Protein AF-K0ERQ6-F1 (afdb_monomer_lite)

Foldseek 3Di:
DQFFWAAQAAEDDFPDQVQLQVVCVVQLQHKDWDDDDVVDTDIWRDQALRHIHDATEGPDLVVLLVVQVVVVFDKDKDKAADVVVRKIKIWIDGPPDDPQQGIYMAIVVGSVVSSVVSVVVCVVVVHDPPLGKAWAAWEAADPQLQVVCVVSCVSRVFDDDRSWTPHHRYIYGYDHPADHHGFETEIESTPQPDFDDRRRYTYHYDD

Organism: Nocardia brasiliensis (strain ATCC 700358 / HUJEG-1) (NCBI:txid1133849)

Radius of gyration: 17.13 Å; chains: 1; bounding box: 44×41×42 Å

pLDDT: mean 85.87, std 11.23, range [34.25, 98.0]

InterPro domains:
  IPR025870 Glyoxalase-like domain [PF13468] (7-64)

Structure (mmCIF, N/CA/C/O backbone):
data_AF-K0ERQ6-F1
#
_entry.id   AF-K0ERQ6-F1
#
loop_
_atom_site.group_PDB
_atom_site.id
_atom_site.type_symbol
_atom_site.label_atom_id
_atom_site.label_alt_id
_atom_site.label_comp_id
_atom_site.label_asym_id
_atom_site.label_entity_id
_atom_site.label_seq_id
_atom_site.pdbx_PDB_ins_code
_atom_site.Cartn_x
_atom_site.Cartn_y
_atom_site.Cartn_z
_atom_site.occupancy
_atom_site.B_iso_or_equiv
_atom_site.auth_seq_id
_atom_site.auth_comp_id
_atom_site.auth_asym_id
_atom_site.auth_atom_id
_atom_site.pdbx_PDB_model_num
ATOM 1 N N . MET A 1 1 ? -1.546 23.026 -6.002 1.00 38.50 1 MET A N 1
ATOM 2 C CA . MET A 1 1 ? -2.311 22.217 -6.978 1.00 38.50 1 MET A CA 1
ATOM 3 C C . MET A 1 1 ? -3.667 21.943 -6.334 1.00 38.50 1 MET A C 1
ATOM 5 O O . MET A 1 1 ? -4.297 22.916 -5.937 1.00 38.50 1 MET A O 1
ATOM 9 N N . SER A 1 2 ? -4.114 20.696 -6.189 1.00 46.53 2 SER A N 1
ATOM 10 C CA . SER A 1 2 ? -5.127 20.317 -5.202 1.00 46.53 2 SER A CA 1
ATOM 11 C C . SER A 1 2 ? -4.375 19.597 -4.092 1.00 46.53 2 SER A C 1
ATOM 13 O O . SER A 1 2 ? -3.950 18.474 -4.326 1.00 46.53 2 SER A O 1
ATOM 15 N N . ASP A 1 3 ? -4.237 20.217 -2.920 1.00 58.00 3 ASP A N 1
ATOM 16 C CA . ASP A 1 3 ? -3.387 19.757 -1.803 1.00 58.00 3 ASP A CA 1
ATOM 17 C C . ASP A 1 3 ? -3.983 18.535 -1.054 1.00 58.00 3 ASP A C 1
ATOM 19 O O . ASP A 1 3 ? -4.079 18.494 0.173 1.00 58.00 3 ASP A O 1
ATOM 23 N N . ARG A 1 4 ? -4.457 17.546 -1.814 1.00 72.50 4 ARG A N 1
ATOM 24 C CA . ARG A 1 4 ? -5.024 16.279 -1.354 1.00 72.50 4 ARG A CA 1
ATOM 25 C C . ARG A 1 4 ? -3.993 15.186 -1.572 1.00 72.50 4 ARG A C 1
ATOM 27 O O . ARG A 1 4 ? -3.394 15.122 -2.642 1.00 72.50 4 ARG A O 1
ATOM 34 N N . ALA A 1 5 ? -3.826 14.312 -0.586 1.00 82.81 5 ALA A N 1
ATOM 35 C CA . ALA A 1 5 ? -3.021 13.115 -0.779 1.00 82.81 5 ALA A CA 1
ATOM 36 C C . ALA A 1 5 ? -3.635 12.215 -1.863 1.00 82.81 5 ALA A C 1
ATOM 38 O O . ALA A 1 5 ? -4.843 12.258 -2.105 1.00 82.81 5 ALA A O 1
ATOM 39 N N . ALA A 1 6 ? -2.802 11.379 -2.475 1.00 87.06 6 ALA A N 1
ATOM 40 C CA . ALA A 1 6 ? -3.224 10.310 -3.369 1.00 87.06 6 ALA A CA 1
ATOM 41 C C . ALA A 1 6 ? -2.709 8.967 -2.841 1.00 87.06 6 ALA A C 1
ATOM 43 O O . ALA A 1 6 ? -1.684 8.897 -2.158 1.00 87.06 6 ALA A O 1
ATOM 44 N N . PHE A 1 7 ? -3.413 7.887 -3.169 1.00 86.62 7 PHE A N 1
ATOM 45 C CA . PHE A 1 7 ? -2.824 6.566 -3.112 1.00 86.62 7 PHE A CA 1
ATOM 46 C C . PHE A 1 7 ? -1.774 6.456 -4.210 1.00 86.62 7 PHE A C 1
ATOM 48 O O . PHE A 1 7 ? -2.055 6.635 -5.395 1.00 86.62 7 PHE A O 1
ATOM 55 N N . ASP A 1 8 ? -0.583 6.082 -3.782 1.00 84.50 8 ASP A N 1
ATOM 56 C CA . ASP A 1 8 ? 0.547 5.814 -4.650 1.00 84.50 8 ASP A CA 1
ATOM 57 C C . ASP A 1 8 ? 0.977 4.354 -4.482 1.00 84.50 8 ASP A C 1
ATOM 59 O O . ASP A 1 8 ? 1.063 3.621 -5.466 1.00 84.50 8 ASP A O 1
ATOM 63 N N . HIS A 1 9 ? 1.155 3.897 -3.232 1.00 82.81 9 HIS A N 1
ATOM 64 C CA . HIS A 1 9 ? 1.449 2.497 -2.937 1.00 82.81 9 HIS A CA 1
ATOM 65 C C . HIS A 1 9 ? 1.108 2.032 -1.480 1.00 82.81 9 HIS A C 1
ATOM 67 O O . HIS A 1 9 ? 0.888 2.887 -0.619 1.00 82.81 9 HIS A O 1
ATOM 73 N N . LEU A 1 10 ? 1.005 0.700 -1.217 1.00 84.25 10 LEU A N 1
ATOM 74 C CA . LEU A 1 10 ? 0.868 0.017 0.118 1.00 84.25 10 LEU A CA 1
ATOM 75 C C . LEU A 1 10 ? 2.083 -0.884 0.548 1.00 84.25 10 LEU A C 1
ATOM 77 O O . LEU A 1 10 ? 2.432 -1.771 -0.220 1.00 84.25 10 LEU A O 1
ATOM 81 N N . ILE A 1 11 ? 2.670 -0.772 1.764 1.00 82.69 11 ILE A N 1
ATOM 82 C CA . ILE A 1 11 ? 3.697 -1.727 2.290 1.00 82.69 11 ILE A CA 1
ATOM 83 C C . ILE A 1 11 ? 3.062 -2.776 3.224 1.00 82.69 11 ILE A C 1
ATOM 85 O O . ILE A 1 11 ? 2.655 -2.424 4.333 1.00 82.69 11 ILE A O 1
ATOM 89 N N . PRO A 1 12 ? 3.067 -4.073 2.869 1.00 74.56 12 PRO A N 1
ATOM 90 C CA . PRO A 1 12 ? 2.954 -5.172 3.826 1.00 74.56 12 PRO A CA 1
ATOM 91 C C . PRO A 1 12 ? 4.344 -5.639 4.307 1.00 74.56 12 PRO A C 1
ATOM 93 O O . PRO A 1 12 ? 5.229 -5.908 3.496 1.00 74.56 12 PRO A O 1
ATOM 96 N N . TRP A 1 13 ? 4.538 -5.799 5.620 1.00 75.50 13 TRP A N 1
ATOM 97 C CA . TRP A 1 13 ? 5.723 -6.482 6.168 1.00 75.50 13 TRP A CA 1
ATOM 98 C C . TRP A 1 13 ? 5.474 -7.995 6.252 1.00 75.50 13 TRP A C 1
ATOM 100 O O . TRP A 1 13 ? 4.386 -8.407 6.651 1.00 75.50 13 TRP A O 1
ATOM 110 N N . VAL A 1 14 ? 6.458 -8.821 5.873 1.00 78.00 14 VAL A N 1
ATOM 111 C CA . VAL A 1 14 ? 6.305 -10.285 5.752 1.00 78.00 14 VAL A CA 1
ATOM 112 C C . VAL A 1 14 ? 7.565 -11.046 6.188 1.00 78.00 14 VAL A C 1
ATOM 114 O O . VAL A 1 14 ? 8.677 -10.657 5.834 1.00 78.00 14 VAL A O 1
ATOM 117 N N . ASP A 1 15 ? 7.395 -12.169 6.897 1.00 75.25 15 ASP A N 1
ATOM 118 C CA . ASP A 1 15 ? 8.506 -13.040 7.326 1.00 75.25 15 ASP A CA 1
ATOM 119 C C . ASP A 1 15 ? 9.134 -13.849 6.168 1.00 75.25 15 ASP A C 1
ATOM 121 O O . ASP A 1 15 ? 10.348 -14.045 6.124 1.00 75.25 15 ASP A O 1
ATOM 125 N N . ASP A 1 16 ? 8.316 -14.319 5.216 1.00 85.38 16 ASP A N 1
ATOM 126 C CA . ASP A 1 16 ? 8.746 -15.035 4.001 1.00 85.38 16 ASP A CA 1
ATOM 127 C C . ASP A 1 16 ? 8.364 -14.223 2.756 1.00 85.38 16 ASP A C 1
ATOM 129 O O . ASP A 1 16 ? 7.289 -14.404 2.176 1.00 85.38 16 ASP A O 1
ATOM 133 N N . LEU A 1 17 ? 9.255 -13.314 2.345 1.00 84.31 17 LEU A N 1
ATOM 134 C CA . LEU A 1 17 ? 9.097 -12.506 1.131 1.00 84.31 17 LEU A CA 1
ATOM 135 C C . LEU A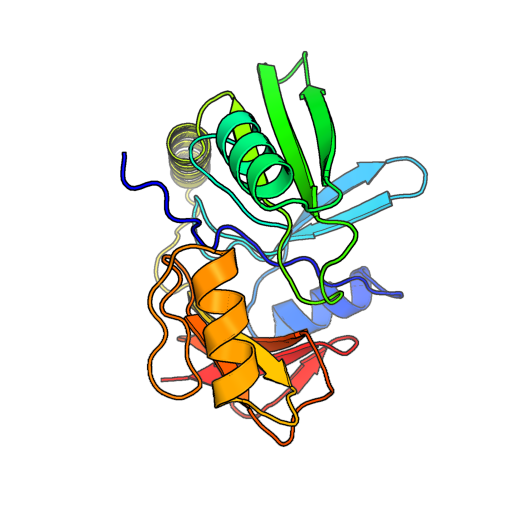 1 17 ? 8.922 -13.381 -0.115 1.00 84.31 17 LEU A C 1
ATOM 137 O O . LEU A 1 17 ? 8.031 -13.138 -0.926 1.00 84.31 17 LEU A O 1
ATOM 141 N N . ASP A 1 18 ? 9.743 -14.422 -0.256 1.00 87.12 18 ASP A N 1
ATOM 142 C CA . ASP A 1 18 ? 9.724 -15.289 -1.430 1.00 87.12 18 ASP A CA 1
ATOM 143 C C . ASP A 1 18 ? 8.411 -16.109 -1.481 1.00 87.12 18 ASP A C 1
ATOM 145 O O . ASP A 1 18 ? 7.894 -16.405 -2.559 1.00 87.12 18 ASP A O 1
ATOM 149 N N . GLY A 1 19 ? 7.835 -16.455 -0.324 1.00 88.81 19 GLY A N 1
ATOM 150 C CA . GLY A 1 19 ? 6.505 -17.056 -0.178 1.00 88.81 19 GLY A CA 1
ATOM 151 C C . GLY A 1 19 ? 5.353 -16.101 -0.460 1.00 88.81 19 GLY A C 1
ATOM 152 O O . GLY A 1 19 ? 4.419 -16.484 -1.168 1.00 88.81 19 GLY A O 1
ATOM 153 N N . ALA A 1 20 ? 5.437 -14.861 0.026 1.00 88.56 20 ALA A N 1
ATOM 154 C CA . ALA A 1 20 ? 4.461 -13.819 -0.269 1.00 88.56 20 ALA A CA 1
ATOM 155 C C . ALA A 1 20 ? 4.398 -13.532 -1.778 1.00 88.56 20 ALA A C 1
ATOM 157 O O . ALA A 1 20 ? 3.311 -13.570 -2.351 1.00 88.56 20 ALA A O 1
ATOM 158 N N . MET A 1 21 ? 5.551 -13.358 -2.440 1.00 88.56 21 MET A N 1
ATOM 159 C CA . MET A 1 21 ? 5.646 -13.182 -3.898 1.00 88.56 21 MET A CA 1
ATOM 160 C C . MET A 1 21 ? 4.923 -14.301 -4.657 1.00 88.56 21 MET A C 1
ATOM 162 O O . MET A 1 21 ? 3.998 -14.029 -5.418 1.00 88.56 21 MET A O 1
ATOM 166 N N . ARG A 1 22 ? 5.242 -15.574 -4.365 1.00 92.38 22 ARG A N 1
ATOM 167 C CA . ARG A 1 22 ? 4.583 -16.737 -4.996 1.00 92.38 22 ARG A CA 1
ATOM 168 C C . ARG A 1 22 ? 3.060 -16.747 -4.806 1.00 92.38 22 ARG A C 1
ATOM 170 O O . ARG A 1 22 ? 2.343 -17.220 -5.686 1.00 92.38 22 ARG A O 1
ATOM 177 N N . ALA A 1 23 ? 2.561 -16.264 -3.669 1.00 91.69 23 ALA A N 1
ATOM 178 C CA . ALA A 1 23 ? 1.129 -16.201 -3.384 1.00 91.69 23 ALA A CA 1
ATOM 179 C C . ALA A 1 23 ? 0.426 -15.037 -4.110 1.00 91.69 23 ALA A C 1
ATOM 181 O O . ALA A 1 23 ? -0.688 -15.222 -4.606 1.00 91.69 23 ALA A O 1
ATOM 182 N N . TYR A 1 24 ? 1.076 -13.874 -4.230 1.00 90.81 24 TYR A N 1
ATOM 183 C CA . TYR A 1 24 ? 0.592 -12.753 -5.043 1.00 90.81 24 TYR A CA 1
ATOM 184 C C . TYR A 1 24 ? 0.586 -13.112 -6.539 1.00 90.81 24 TYR A C 1
ATOM 186 O O . TYR A 1 24 ? -0.443 -12.952 -7.200 1.00 90.81 24 TYR A O 1
ATOM 194 N N . ASP A 1 25 ? 1.665 -13.717 -7.046 1.00 91.56 25 ASP A N 1
ATOM 195 C CA . ASP A 1 25 ? 1.764 -14.212 -8.425 1.00 91.56 25 ASP A CA 1
ATOM 196 C C . ASP A 1 25 ? 0.655 -15.235 -8.742 1.00 91.56 25 ASP A C 1
ATOM 198 O O . ASP A 1 25 ? 0.004 -15.153 -9.785 1.00 91.56 25 ASP A O 1
ATOM 202 N N . ALA A 1 26 ? 0.366 -16.160 -7.815 1.00 92.56 26 ALA A N 1
ATOM 203 C CA . ALA A 1 26 ? -0.729 -17.130 -7.939 1.00 92.56 26 ALA A CA 1
ATOM 204 C C . ALA A 1 26 ? -2.133 -16.488 -7.932 1.00 92.56 26 ALA A C 1
ATOM 206 O O . ALA A 1 26 ? -3.083 -17.084 -8.440 1.00 92.56 26 ALA A O 1
ATOM 207 N N . CYS A 1 27 ? -2.264 -15.268 -7.404 1.00 91.56 27 CYS A N 1
ATOM 208 C CA . CYS A 1 27 ? -3.469 -14.442 -7.502 1.00 91.56 27 CYS A CA 1
ATOM 209 C C . CYS A 1 27 ? -3.499 -13.566 -8.771 1.00 91.56 27 CYS A C 1
ATOM 211 O O . CYS A 1 27 ? -4.421 -12.771 -8.930 1.00 91.56 27 CYS A O 1
ATOM 213 N N . GLY A 1 28 ? -2.514 -13.685 -9.671 1.00 91.31 28 GLY A N 1
ATOM 214 C CA . GLY A 1 28 ? -2.352 -12.843 -10.865 1.00 91.31 28 GLY A CA 1
ATOM 215 C C . GLY A 1 28 ? -1.744 -11.460 -10.595 1.00 91.31 28 GLY A C 1
ATOM 216 O O . GLY A 1 28 ? -1.601 -10.661 -11.520 1.00 91.31 28 GLY A O 1
ATOM 217 N N . LEU A 1 29 ? -1.358 -11.172 -9.351 1.00 90.62 29 LEU A N 1
ATOM 218 C CA . LEU A 1 29 ? -0.785 -9.901 -8.908 1.00 90.62 29 LEU A CA 1
ATOM 219 C C . LEU A 1 29 ? 0.743 -9.971 -9.030 1.00 90.62 29 LEU A C 1
ATOM 221 O O . LEU A 1 29 ? 1.448 -10.107 -8.038 1.00 90.62 29 LEU A O 1
ATOM 225 N N . THR A 1 30 ? 1.242 -9.966 -10.271 1.00 89.50 30 THR A N 1
ATOM 226 C CA . THR A 1 30 ? 2.651 -10.291 -10.578 1.00 89.50 30 THR A CA 1
ATOM 227 C C . THR A 1 30 ? 3.629 -9.368 -9.848 1.00 89.50 30 THR A C 1
ATOM 229 O O . THR A 1 30 ? 3.613 -8.148 -10.041 1.00 89.50 30 THR A O 1
ATOM 232 N N . THR A 1 31 ? 4.508 -9.968 -9.050 1.00 85.75 31 THR A N 1
ATOM 233 C CA . THR A 1 31 ? 5.515 -9.290 -8.232 1.00 85.75 31 THR A CA 1
ATOM 234 C C . THR A 1 31 ? 6.887 -9.240 -8.906 1.00 85.75 31 THR A C 1
ATOM 236 O O . THR A 1 31 ? 7.238 -10.081 -9.733 1.00 85.75 31 THR A O 1
ATOM 239 N N . GLN A 1 32 ? 7.688 -8.234 -8.552 1.00 83.19 32 GLN A N 1
ATOM 240 C CA . GLN A 1 32 ? 9.092 -8.107 -8.955 1.00 83.19 32 GLN A CA 1
ATOM 241 C C . GLN A 1 32 ? 9.929 -7.650 -7.756 1.00 83.19 32 GLN A C 1
ATOM 243 O O . GLN A 1 32 ? 9.546 -6.705 -7.068 1.00 83.19 32 GLN A O 1
ATOM 248 N N . GLY A 1 33 ? 11.068 -8.303 -7.500 1.00 78.06 33 GLY A N 1
ATOM 249 C CA . GLY A 1 33 ? 12.038 -7.827 -6.506 1.00 78.06 33 GLY A CA 1
ATOM 250 C C . GLY A 1 33 ? 12.622 -6.481 -6.939 1.00 78.06 33 GLY A C 1
ATOM 251 O O . GLY A 1 33 ? 13.005 -6.347 -8.101 1.00 78.06 33 GLY A O 1
ATOM 252 N N . ALA A 1 34 ? 12.664 -5.497 -6.036 1.00 76.62 34 ALA A N 1
ATOM 253 C CA . ALA A 1 34 ? 13.017 -4.116 -6.386 1.00 76.62 34 ALA A CA 1
ATOM 254 C C . ALA A 1 34 ? 14.398 -3.702 -5.851 1.00 76.62 34 ALA A C 1
ATOM 256 O O . ALA A 1 34 ? 15.264 -3.298 -6.622 1.00 76.62 34 ALA A O 1
ATOM 257 N N . LEU A 1 35 ? 14.625 -3.850 -4.545 1.00 71.69 35 LEU A N 1
ATOM 258 C CA . LEU A 1 35 ? 15.842 -3.462 -3.837 1.00 71.69 35 LEU A CA 1
ATOM 259 C C . LEU A 1 35 ? 16.330 -4.611 -2.940 1.00 71.69 35 LEU A C 1
ATOM 261 O O . LEU A 1 35 ? 15.561 -5.413 -2.404 1.00 71.69 35 LEU A O 1
ATOM 265 N N . THR A 1 36 ? 17.645 -4.706 -2.765 1.00 70.69 36 THR A N 1
ATOM 266 C CA . THR A 1 36 ? 18.283 -5.631 -1.820 1.00 70.69 36 THR A CA 1
ATOM 267 C C . THR A 1 36 ? 19.495 -4.952 -1.199 1.00 70.69 36 THR A C 1
ATOM 269 O O . THR A 1 36 ? 20.416 -4.546 -1.900 1.00 70.69 36 THR A O 1
ATOM 272 N N . MET A 1 37 ? 19.487 -4.840 0.126 1.00 62.34 37 MET A N 1
ATOM 273 C CA . MET A 1 37 ? 20.541 -4.239 0.944 1.00 62.34 37 MET A CA 1
ATOM 274 C C . MET A 1 37 ? 20.860 -5.155 2.139 1.00 62.34 37 MET A C 1
ATOM 276 O O . MET A 1 37 ? 20.075 -6.054 2.455 1.00 62.34 37 MET A O 1
ATOM 280 N N . PRO A 1 38 ? 21.981 -4.954 2.856 1.00 58.31 38 PRO A N 1
ATOM 281 C CA . PRO A 1 38 ? 22.253 -5.682 4.094 1.00 58.31 38 PRO A CA 1
ATOM 282 C C . PRO A 1 38 ? 21.111 -5.511 5.113 1.00 58.31 38 PRO A C 1
ATOM 284 O O . PRO A 1 38 ? 20.904 -4.429 5.650 1.00 58.31 38 PRO A O 1
ATOM 287 N N . GLY A 1 39 ? 20.364 -6.590 5.367 1.00 60.25 39 GLY A N 1
ATOM 288 C CA . GLY A 1 39 ? 19.217 -6.600 6.284 1.00 60.25 39 GLY A CA 1
ATOM 289 C C . GLY A 1 39 ? 17.859 -6.207 5.679 1.00 60.25 39 GLY A C 1
ATOM 290 O O . GLY A 1 39 ? 16.872 -6.248 6.405 1.00 60.25 39 GLY A O 1
ATOM 291 N N . PHE A 1 40 ? 17.772 -5.877 4.384 1.00 65.19 40 PHE A N 1
ATOM 292 C CA . PHE A 1 40 ? 16.517 -5.471 3.734 1.00 65.19 40 PHE A CA 1
ATOM 293 C C . PHE A 1 40 ? 16.362 -6.065 2.325 1.00 65.19 40 PHE A C 1
ATOM 295 O O . PHE A 1 40 ? 17.277 -6.002 1.504 1.00 65.19 40 PHE A O 1
ATOM 302 N N . ARG A 1 41 ? 15.177 -6.604 2.024 1.00 73.06 41 ARG A N 1
ATOM 303 C CA . ARG A 1 41 ? 14.719 -6.956 0.671 1.00 73.06 41 ARG A CA 1
ATOM 304 C C . ARG A 1 41 ? 13.255 -6.549 0.543 1.00 73.06 41 ARG A C 1
ATOM 306 O O . ARG A 1 41 ? 12.495 -6.787 1.479 1.00 73.06 41 ARG A O 1
ATOM 313 N N . ASN A 1 42 ? 12.858 -6.026 -0.610 1.00 80.50 42 ASN A N 1
ATOM 314 C CA . ASN A 1 42 ? 11.459 -5.766 -0.948 1.00 80.50 42 ASN A CA 1
ATOM 315 C C . ASN A 1 42 ? 11.108 -6.340 -2.333 1.00 80.50 42 ASN A C 1
ATOM 317 O O . ASN A 1 42 ? 11.972 -6.661 -3.156 1.00 80.50 42 ASN A O 1
ATOM 321 N N . ALA A 1 43 ? 9.810 -6.469 -2.584 1.00 80.06 43 ALA A N 1
ATOM 322 C CA . ALA A 1 43 ? 9.258 -6.771 -3.894 1.00 80.06 43 ALA A CA 1
ATOM 323 C C . ALA A 1 43 ? 7.927 -6.038 -4.054 1.00 80.06 43 ALA A C 1
ATOM 325 O O . ALA A 1 43 ? 7.154 -5.948 -3.105 1.00 80.06 43 ALA A O 1
ATOM 326 N N . ALA A 1 44 ? 7.663 -5.541 -5.257 1.00 84.81 44 ALA A N 1
ATOM 327 C CA . ALA A 1 44 ? 6.481 -4.755 -5.575 1.00 84.81 44 ALA A CA 1
ATOM 328 C C . ALA A 1 44 ? 5.589 -5.488 -6.582 1.00 84.81 44 ALA A C 1
ATOM 330 O O . ALA A 1 44 ? 6.074 -6.001 -7.593 1.00 84.81 44 ALA A O 1
ATOM 331 N N . TRP A 1 45 ? 4.272 -5.460 -6.361 1.00 85.69 45 TRP A N 1
ATOM 332 C CA . TRP A 1 45 ? 3.301 -5.601 -7.449 1.00 85.69 45 TRP A CA 1
ATOM 333 C C . TRP A 1 45 ? 3.054 -4.212 -8.054 1.00 85.69 45 TRP A C 1
ATOM 335 O O . TRP A 1 45 ? 2.597 -3.297 -7.369 1.00 85.69 45 TRP A O 1
ATOM 345 N N . GLY A 1 46 ? 3.392 -4.042 -9.335 1.00 81.44 46 GLY A N 1
ATOM 346 C CA . GLY A 1 46 ? 3.149 -2.805 -10.079 1.00 81.44 46 GLY A CA 1
ATOM 347 C C . GLY A 1 46 ? 1.730 -2.753 -10.638 1.00 81.44 46 GLY A C 1
ATOM 348 O O . GLY A 1 46 ? 1.460 -3.409 -11.648 1.00 81.44 46 GLY A O 1
ATOM 349 N N . VAL A 1 47 ? 0.863 -1.952 -10.011 1.00 78.69 47 VAL A N 1
ATOM 350 C CA . VAL A 1 47 ? -0.523 -1.716 -10.447 1.00 78.69 47 VAL A CA 1
ATOM 351 C C . VAL A 1 47 ? -0.512 -1.052 -11.829 1.00 78.69 47 VAL A C 1
ATOM 353 O O . VAL A 1 47 ? -1.054 -1.594 -12.789 1.00 78.69 47 VAL A O 1
ATOM 356 N N . ASP A 1 48 ? 0.221 0.056 -11.964 1.00 83.06 48 ASP A N 1
ATOM 357 C CA . ASP A 1 48 ? 0.523 0.689 -13.250 1.00 83.06 48 ASP A CA 1
ATOM 358 C C . ASP A 1 48 ? 1.987 1.186 -13.293 1.00 83.06 48 ASP A C 1
ATOM 360 O O . ASP A 1 48 ? 2.900 0.459 -12.875 1.00 83.06 48 ASP A O 1
ATOM 364 N N . ASP A 1 49 ? 2.259 2.335 -13.910 1.00 81.81 49 ASP A N 1
ATOM 365 C CA . ASP A 1 49 ? 3.585 2.961 -14.011 1.00 81.81 49 ASP A CA 1
ATOM 366 C C . ASP A 1 49 ? 3.869 3.915 -12.829 1.00 81.81 49 ASP A C 1
ATOM 368 O O . ASP A 1 49 ? 5.016 4.021 -12.376 1.00 81.81 49 ASP A O 1
ATOM 372 N N . GLU A 1 50 ? 2.819 4.532 -12.278 1.00 78.56 50 GLU A N 1
ATOM 373 C CA . GLU A 1 50 ? 2.845 5.438 -11.127 1.00 78.56 50 GLU A CA 1
ATOM 374 C C . GLU A 1 50 ? 2.449 4.735 -9.820 1.00 78.56 50 GLU A C 1
ATOM 376 O O . GLU A 1 50 ? 3.055 5.036 -8.799 1.00 78.56 50 GLU A O 1
ATOM 381 N N . ARG A 1 51 ? 1.519 3.768 -9.824 1.00 77.50 51 ARG A N 1
ATOM 382 C CA . ARG A 1 51 ? 1.045 3.054 -8.618 1.00 77.50 51 ARG A CA 1
ATOM 383 C C . ARG A 1 51 ? 1.646 1.654 -8.441 1.00 77.50 51 ARG A C 1
ATOM 385 O O . ARG A 1 51 ? 1.746 0.886 -9.403 1.00 77.50 51 ARG A O 1
ATOM 392 N N . TYR A 1 52 ? 1.990 1.281 -7.204 1.00 69.94 52 TYR A N 1
ATOM 393 C CA . TYR A 1 52 ? 2.454 -0.075 -6.844 1.00 69.94 52 TYR A CA 1
ATOM 394 C C . TYR A 1 52 ? 2.133 -0.475 -5.384 1.00 69.94 52 TYR A C 1
ATOM 396 O O . TYR A 1 52 ? 1.149 -0.008 -4.817 1.00 69.94 52 TYR A O 1
ATOM 404 N N . VAL A 1 53 ? 2.914 -1.378 -4.780 1.00 64.81 53 VAL A N 1
ATOM 405 C CA . VAL A 1 53 ? 2.771 -1.876 -3.394 1.00 64.81 53 VAL A CA 1
ATOM 406 C C . VAL A 1 53 ? 4.143 -1.766 -2.670 1.00 64.81 53 VAL A C 1
ATOM 408 O O . VAL A 1 53 ? 4.927 -2.708 -2.678 1.00 64.81 53 VAL A O 1
ATOM 411 N N . GLU A 1 54 ? 4.431 -0.548 -2.169 1.00 48.12 54 GLU A N 1
ATOM 412 C CA . GLU A 1 54 ? 5.386 -0.017 -1.146 1.00 48.12 54 GLU A CA 1
ATOM 413 C C . GLU A 1 54 ? 4.705 1.279 -0.542 1.00 48.12 54 GLU A C 1
ATOM 415 O O . GLU A 1 54 ? 3.517 1.117 -0.423 1.00 48.12 54 GLU A O 1
ATOM 420 N N . LEU A 1 55 ? 5.152 2.495 -0.116 1.00 37.88 55 LEU A N 1
ATOM 421 C CA . LEU A 1 55 ? 4.155 3.498 0.469 1.00 37.88 55 LEU A CA 1
ATOM 422 C C . LEU A 1 55 ? 4.109 4.995 0.050 1.00 37.88 55 LEU A C 1
ATOM 424 O O . LEU A 1 55 ? 5.089 5.717 0.157 1.00 37.88 55 LEU A O 1
ATOM 428 N N . ALA A 1 56 ? 2.870 5.443 -0.264 1.00 39.41 56 ALA A N 1
ATOM 429 C CA . ALA A 1 56 ? 2.321 6.821 -0.345 1.00 39.41 56 ALA A CA 1
ATOM 430 C C . ALA A 1 56 ? 2.903 7.838 -1.368 1.00 39.41 56 ALA A C 1
ATOM 432 O O . ALA A 1 56 ? 3.936 7.595 -1.975 1.00 39.41 56 ALA A O 1
ATOM 433 N N . THR A 1 57 ? 2.199 8.970 -1.601 1.00 34.25 57 THR A N 1
ATOM 434 C CA . THR A 1 57 ? 2.771 10.227 -2.152 1.00 34.25 57 THR A CA 1
ATOM 435 C C . THR A 1 57 ? 1.917 11.486 -1.867 1.00 34.25 57 THR A C 1
ATOM 437 O O . THR A 1 57 ? 0.721 11.381 -1.587 1.00 34.25 57 THR A O 1
ATOM 440 N N . VAL A 1 58 ? 2.529 12.679 -1.933 1.00 50.75 58 VAL A N 1
ATOM 441 C CA . VAL A 1 58 ? 1.900 14.023 -1.898 1.00 50.75 58 VAL A CA 1
ATOM 442 C C . VAL A 1 58 ? 2.655 15.016 -2.795 1.00 50.75 58 VAL A C 1
ATOM 444 O O . VAL A 1 58 ? 3.834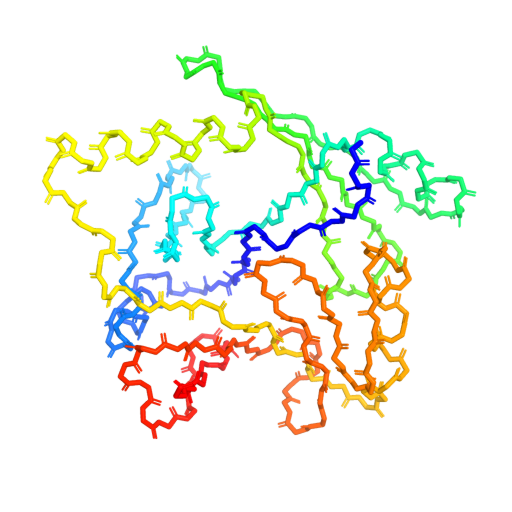 14.815 -3.068 1.00 50.75 58 VAL A O 1
ATOM 447 N N . ASP A 1 59 ? 2.003 16.118 -3.189 1.00 61.28 59 ASP A N 1
ATOM 448 C CA . ASP A 1 59 ? 2.618 17.204 -3.981 1.00 61.28 59 ASP A CA 1
ATOM 449 C C . ASP A 1 59 ? 3.720 17.978 -3.221 1.00 61.28 59 ASP A C 1
ATOM 451 O O . ASP A 1 59 ? 4.702 18.401 -3.828 1.00 61.28 59 ASP A O 1
ATOM 455 N N . ASP A 1 60 ? 3.569 18.181 -1.903 1.00 75.81 60 ASP A N 1
ATOM 456 C CA . ASP A 1 60 ? 4.563 18.845 -1.040 1.00 75.81 60 ASP A CA 1
ATOM 457 C C . ASP A 1 60 ? 4.578 18.215 0.367 1.00 75.81 60 ASP A C 1
ATOM 459 O O . ASP A 1 60 ? 3.646 18.367 1.169 1.00 75.81 60 ASP A O 1
ATOM 463 N N . ALA A 1 61 ? 5.661 17.500 0.675 1.00 75.38 61 ALA A N 1
ATOM 464 C CA . ALA A 1 61 ? 5.893 16.856 1.961 1.00 75.38 61 ALA A CA 1
ATOM 465 C C . ALA A 1 61 ? 6.171 17.869 3.083 1.00 75.38 61 ALA A C 1
ATOM 467 O O . ALA A 1 61 ? 5.655 17.718 4.190 1.00 75.38 61 ALA A O 1
ATOM 468 N N . HIS A 1 62 ? 6.920 18.942 2.821 1.00 79.25 62 HIS A N 1
ATOM 469 C CA . HIS A 1 62 ? 7.248 19.937 3.842 1.00 79.25 62 HIS A CA 1
ATOM 470 C C . HIS A 1 62 ? 6.022 20.781 4.216 1.00 79.25 62 HIS A C 1
ATOM 472 O O . HIS A 1 62 ? 5.795 21.026 5.404 1.00 79.25 62 HIS A O 1
ATOM 478 N N . ALA A 1 63 ? 5.179 21.152 3.247 1.00 82.88 63 ALA A N 1
ATOM 479 C CA . ALA A 1 63 ? 3.882 21.778 3.511 1.00 82.88 63 ALA A CA 1
ATOM 480 C C . ALA A 1 63 ? 2.935 20.828 4.265 1.00 82.88 63 ALA A C 1
ATOM 482 O O . ALA A 1 63 ? 2.260 21.246 5.208 1.00 82.88 63 ALA A O 1
ATOM 483 N N . THR A 1 64 ? 2.936 19.536 3.921 1.00 78.81 64 THR A N 1
ATOM 484 C CA . THR A 1 64 ? 2.170 18.504 4.639 1.00 78.81 64 THR A CA 1
ATOM 485 C C . THR A 1 64 ? 2.632 18.368 6.096 1.00 78.81 64 THR A C 1
ATOM 487 O O . THR A 1 64 ? 1.809 18.419 7.014 1.00 78.81 64 THR A O 1
ATOM 490 N N . ALA A 1 65 ? 3.943 18.298 6.342 1.00 83.94 65 ALA A N 1
ATOM 491 C CA . ALA A 1 65 ? 4.525 18.273 7.682 1.00 83.94 65 ALA A CA 1
ATOM 492 C C . ALA A 1 65 ? 4.223 19.560 8.473 1.00 83.94 65 ALA A C 1
ATOM 494 O O . ALA A 1 65 ? 3.917 19.500 9.666 1.00 83.94 65 ALA A O 1
ATOM 495 N N . ALA A 1 66 ? 4.262 20.725 7.818 1.00 86.19 66 ALA A N 1
ATOM 496 C CA . ALA A 1 66 ? 3.896 22.004 8.422 1.00 86.19 66 ALA A CA 1
ATOM 497 C C . ALA A 1 66 ? 2.406 22.057 8.804 1.00 86.19 66 ALA A C 1
ATOM 499 O O . ALA A 1 66 ? 2.089 22.494 9.910 1.00 86.19 66 ALA A O 1
ATOM 500 N N . ARG A 1 67 ? 1.500 21.549 7.951 1.00 87.12 67 ARG A N 1
ATOM 501 C CA . ARG A 1 67 ? 0.058 21.428 8.243 1.00 87.12 67 ARG A CA 1
ATOM 502 C C . ARG A 1 67 ? -0.187 20.587 9.496 1.00 87.12 67 ARG A C 1
ATOM 504 O O . ARG A 1 67 ? -0.935 21.011 10.373 1.00 87.12 67 ARG A O 1
ATOM 511 N N . PHE A 1 68 ? 0.467 19.432 9.615 1.00 87.00 68 PHE A N 1
ATOM 512 C CA . PHE A 1 68 ? 0.314 18.565 10.786 1.00 87.00 68 PHE A CA 1
ATOM 513 C C . PHE A 1 68 ? 0.918 19.169 12.062 1.00 87.00 68 PHE A C 1
ATOM 515 O O . PHE A 1 68 ? 0.256 19.164 13.098 1.00 87.00 68 PHE A O 1
ATOM 522 N N . ARG A 1 69 ? 2.104 19.785 11.993 1.00 90.38 69 ARG A N 1
ATOM 523 C CA . ARG A 1 69 ? 2.696 20.505 13.138 1.00 90.38 69 ARG A CA 1
ATOM 524 C C . ARG A 1 69 ? 1.833 21.694 13.585 1.00 90.38 69 ARG A C 1
ATOM 526 O O . ARG A 1 69 ? 1.676 21.913 14.782 1.00 90.38 69 ARG A O 1
ATOM 533 N N . ALA A 1 70 ? 1.214 22.421 12.651 1.00 90.06 70 ALA A N 1
ATOM 534 C CA . ALA A 1 70 ? 0.258 23.490 12.956 1.00 90.06 70 ALA A CA 1
ATOM 535 C C . ALA A 1 70 ? -1.046 22.969 13.595 1.00 90.06 70 ALA A C 1
ATOM 537 O O . ALA A 1 70 ? -1.647 23.667 14.409 1.00 90.06 70 ALA A O 1
ATOM 538 N N . ALA A 1 71 ? -1.445 21.731 13.287 1.00 87.50 71 ALA A N 1
ATOM 539 C CA . ALA A 1 71 ? -2.524 21.005 13.961 1.00 87.50 71 ALA A CA 1
ATOM 540 C C . ALA A 1 71 ? -2.088 20.338 15.290 1.00 87.50 71 ALA A C 1
ATOM 542 O O . ALA A 1 71 ? -2.835 19.534 15.844 1.00 87.50 71 ALA A O 1
ATOM 543 N N . GLY A 1 72 ? -0.892 20.654 15.806 1.00 91.31 72 GLY A N 1
ATOM 544 C CA . GLY A 1 72 ? -0.386 20.165 17.094 1.00 91.31 72 GLY A CA 1
ATOM 545 C C . GLY A 1 72 ? 0.122 18.720 17.095 1.00 91.31 72 GLY A C 1
ATOM 546 O O . GLY A 1 72 ? 0.307 18.162 18.171 1.00 91.31 72 GLY A O 1
ATOM 547 N N . ARG A 1 73 ? 0.329 18.115 15.918 1.00 89.81 73 ARG A N 1
ATOM 548 C CA . ARG A 1 73 ? 0.728 16.708 15.771 1.00 89.81 73 ARG A CA 1
ATOM 549 C C . ARG A 1 73 ? 2.237 16.508 15.908 1.00 89.81 73 ARG A C 1
ATOM 551 O O . ARG A 1 73 ? 3.023 17.362 15.486 1.00 89.81 73 ARG A O 1
ATOM 558 N N . GLU A 1 74 ? 2.646 15.346 16.409 1.00 92.56 74 GLU A N 1
ATOM 559 C CA . GLU A 1 74 ? 4.047 14.906 16.372 1.00 92.56 74 GLU A CA 1
ATOM 560 C C . GLU A 1 74 ? 4.426 14.417 14.963 1.00 92.56 74 GLU A C 1
ATOM 562 O O . GLU A 1 74 ? 3.765 13.541 14.407 1.00 92.56 74 GLU A O 1
ATOM 567 N N . VAL A 1 75 ? 5.481 14.986 14.365 1.00 89.88 75 VAL A N 1
ATOM 568 C CA . VAL A 1 75 ? 5.835 14.746 12.953 1.00 89.88 75 VAL A CA 1
ATOM 569 C C . VAL A 1 75 ? 7.343 14.615 12.759 1.00 89.88 75 VAL A C 1
ATOM 571 O O . VAL A 1 75 ? 8.069 15.606 12.906 1.00 89.88 75 VAL A O 1
ATOM 574 N N . ASP A 1 76 ? 7.780 13.434 12.327 1.00 90.69 76 ASP A N 1
ATOM 575 C CA . ASP A 1 76 ? 9.122 13.195 11.787 1.00 90.69 76 ASP A CA 1
ATOM 576 C C . ASP A 1 76 ? 9.151 13.499 10.282 1.00 90.69 76 ASP A C 1
ATOM 578 O O . ASP A 1 76 ? 8.144 13.354 9.586 1.00 90.69 76 ASP A O 1
ATOM 582 N N . VAL A 1 77 ? 10.317 13.906 9.776 1.00 89.69 77 VAL A N 1
ATOM 583 C CA . VAL A 1 77 ? 10.589 14.081 8.340 1.00 89.69 77 VAL A CA 1
ATOM 584 C C . VAL A 1 77 ? 11.905 13.375 8.025 1.00 89.69 77 VAL A C 1
ATOM 586 O O . VAL A 1 77 ? 12.871 13.544 8.771 1.00 89.69 77 VAL A O 1
ATOM 589 N N . VAL A 1 78 ? 11.932 12.579 6.958 1.00 89.25 78 VAL A N 1
ATOM 590 C CA . VAL A 1 78 ? 13.086 11.775 6.534 1.00 89.25 78 VAL A CA 1
ATOM 591 C C . VAL A 1 78 ? 13.393 12.103 5.077 1.00 89.25 78 VAL A C 1
ATOM 593 O O . VAL A 1 78 ? 12.539 11.939 4.215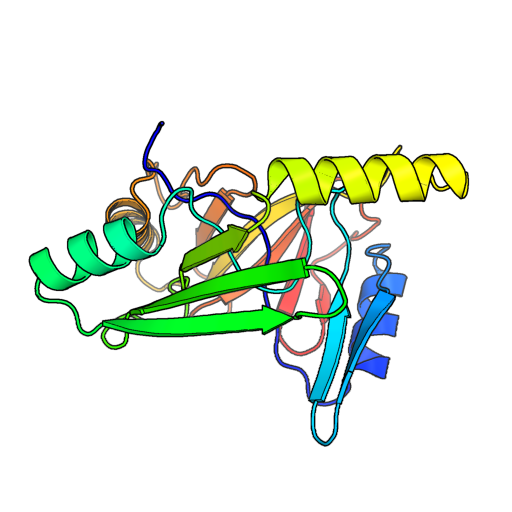 1.00 89.25 78 VAL A O 1
ATOM 596 N N . GLU A 1 79 ? 14.605 12.574 4.799 1.00 91.44 79 GLU A N 1
ATOM 597 C CA . GLU A 1 79 ? 15.051 12.967 3.457 1.00 91.44 79 GLU A CA 1
ATOM 598 C C . GLU A 1 79 ? 16.065 11.938 2.934 1.00 91.44 79 GLU A C 1
ATOM 600 O O . GLU A 1 79 ? 17.030 11.606 3.626 1.00 91.44 79 GLU A O 1
ATOM 605 N N . VAL A 1 80 ? 15.849 11.422 1.721 1.00 88.81 80 VAL A N 1
ATOM 606 C CA . VAL A 1 80 ? 16.683 10.388 1.086 1.00 88.81 80 VAL A CA 1
ATOM 607 C C . VAL A 1 80 ? 17.066 10.829 -0.325 1.00 88.81 80 VAL A C 1
ATOM 609 O O . VAL A 1 80 ? 16.209 11.238 -1.109 1.00 88.81 80 VAL A O 1
ATOM 612 N N . ARG A 1 81 ? 18.352 10.712 -0.680 1.00 89.06 81 ARG A N 1
ATOM 613 C CA . ARG A 1 81 ? 18.865 10.978 -2.032 1.00 89.06 81 ARG A CA 1
ATOM 614 C C . ARG A 1 81 ? 19.718 9.817 -2.530 1.00 89.06 81 ARG A C 1
ATOM 616 O O . ARG A 1 81 ? 20.635 9.381 -1.840 1.00 89.06 81 ARG A O 1
ATOM 623 N N . PHE A 1 82 ? 19.435 9.375 -3.748 1.00 85.50 82 PHE A N 1
ATOM 624 C CA . PHE A 1 82 ? 20.264 8.475 -4.536 1.00 85.50 82 PHE A CA 1
ATOM 625 C C . PHE A 1 82 ? 20.959 9.319 -5.612 1.00 85.50 82 PHE A C 1
ATOM 627 O O . PHE A 1 82 ? 20.343 9.757 -6.587 1.00 85.50 82 PHE A O 1
ATOM 634 N N . GLU A 1 83 ? 22.232 9.639 -5.374 1.00 85.06 83 GLU A N 1
ATOM 635 C CA . GLU A 1 83 ? 23.004 10.571 -6.213 1.00 85.06 83 GLU A CA 1
ATOM 636 C C . GLU A 1 83 ? 23.355 9.984 -7.591 1.00 85.06 83 GLU A C 1
ATOM 638 O O . GLU A 1 83 ? 23.525 10.734 -8.549 1.00 85.06 83 GLU A O 1
ATOM 643 N N . GLU A 1 84 ? 23.449 8.654 -7.714 1.00 83.06 84 GLU A N 1
ATOM 644 C CA . GLU A 1 84 ? 23.811 7.976 -8.970 1.00 83.06 84 GLU A CA 1
ATOM 645 C C . GLU A 1 84 ? 22.644 7.981 -9.973 1.00 83.06 84 GLU A C 1
ATOM 647 O O . GLU A 1 84 ? 22.836 8.254 -11.159 1.00 83.06 84 GLU A O 1
ATOM 652 N N . GLU A 1 85 ? 21.420 7.763 -9.491 1.00 80.50 85 GLU A N 1
ATOM 653 C CA . GLU A 1 85 ? 20.176 7.855 -10.259 1.00 80.50 85 GLU A CA 1
ATOM 654 C C . GLU A 1 85 ? 19.660 9.299 -10.410 1.00 80.50 85 GLU A C 1
ATOM 656 O O . GLU A 1 85 ? 18.781 9.552 -11.235 1.00 80.50 85 GLU A O 1
ATOM 661 N N . ASN A 1 86 ? 20.175 10.240 -9.607 1.00 86.19 86 ASN A N 1
ATOM 662 C CA . ASN A 1 86 ? 19.615 11.582 -9.401 1.00 86.19 86 ASN A CA 1
ATOM 663 C C . ASN A 1 86 ? 18.111 11.543 -9.038 1.00 86.19 86 ASN A C 1
ATOM 665 O O . ASN A 1 86 ? 17.306 12.326 -9.543 1.00 86.19 86 ASN A O 1
ATOM 669 N N . VAL A 1 87 ? 17.738 10.618 -8.149 1.00 86.69 87 VAL A N 1
ATOM 670 C CA . VAL A 1 87 ? 16.378 10.482 -7.606 1.00 86.69 87 VAL A CA 1
ATOM 671 C C . VAL A 1 87 ? 16.433 10.626 -6.091 1.00 86.69 87 VAL A C 1
ATOM 673 O O . VAL A 1 87 ? 17.300 10.057 -5.436 1.00 86.69 87 VAL A O 1
ATOM 676 N N . GLY A 1 88 ? 15.503 11.366 -5.501 1.00 89.81 88 GLY A N 1
ATOM 677 C CA . GLY A 1 88 ? 15.327 11.440 -4.055 1.00 89.81 88 GLY A CA 1
ATOM 678 C C . GLY A 1 88 ? 13.863 11.468 -3.649 1.00 89.81 88 GLY A C 1
ATOM 679 O O . GLY A 1 88 ? 12.969 11.630 -4.483 1.00 89.81 88 GLY A O 1
ATOM 680 N N . PHE A 1 89 ? 13.628 11.317 -2.352 1.00 90.25 89 PHE A N 1
ATOM 681 C CA . PHE A 1 89 ? 12.308 11.430 -1.756 1.00 90.25 89 PHE A CA 1
ATOM 682 C C . PHE A 1 89 ? 12.357 12.011 -0.341 1.00 90.25 89 PHE A C 1
ATOM 684 O O . PHE A 1 89 ? 13.395 11.983 0.321 1.00 90.25 89 PHE A O 1
ATOM 691 N N . VAL A 1 90 ? 11.224 12.545 0.118 1.00 87.69 90 VAL A N 1
ATOM 692 C CA . VAL A 1 90 ? 11.065 13.096 1.472 1.00 87.69 90 VAL A CA 1
ATOM 693 C C . VAL A 1 90 ? 9.818 12.511 2.112 1.00 87.69 90 VAL A C 1
ATOM 695 O O . VAL A 1 90 ? 8.718 12.864 1.701 1.00 87.69 90 VAL A O 1
ATOM 698 N N . GLU A 1 91 ? 9.980 11.640 3.105 1.00 89.06 91 GLU A N 1
ATOM 699 C CA . GLU A 1 91 ? 8.896 11.016 3.870 1.00 89.06 91 GLU A CA 1
ATOM 700 C C . GLU A 1 91 ? 8.509 11.840 5.108 1.00 89.06 91 GLU A C 1
ATOM 702 O O . GLU A 1 91 ? 9.331 12.532 5.711 1.00 89.06 91 GLU A O 1
ATOM 707 N N . VAL A 1 92 ? 7.244 11.736 5.516 1.00 86.19 92 VAL A N 1
ATOM 708 C CA . VAL A 1 92 ? 6.626 12.483 6.618 1.00 86.19 92 VAL A CA 1
ATOM 709 C C . VAL A 1 92 ? 5.759 11.539 7.439 1.00 86.19 92 VAL A C 1
ATOM 711 O O . VAL A 1 92 ? 4.665 11.154 7.016 1.00 86.19 92 VAL A O 1
ATOM 714 N N . PHE A 1 93 ? 6.232 11.196 8.635 1.00 88.50 93 PHE A N 1
ATOM 715 C CA . PHE A 1 93 ? 5.568 10.260 9.539 1.00 88.50 93 PHE A CA 1
ATOM 716 C C . PHE A 1 93 ? 4.882 11.021 10.671 1.00 88.50 93 PHE A C 1
ATOM 718 O O . PHE A 1 93 ? 5.534 11.754 11.416 1.00 88.50 93 PHE A O 1
ATOM 725 N N . VAL A 1 94 ? 3.572 10.823 10.834 1.00 87.38 94 VAL A N 1
ATOM 726 C CA . VAL A 1 94 ? 2.807 11.403 11.946 1.00 87.38 94 VAL A CA 1
ATOM 727 C C . VAL A 1 94 ? 2.767 10.396 13.098 1.00 87.38 94 VAL A C 1
ATOM 729 O O . VAL A 1 94 ? 2.183 9.322 12.976 1.00 87.38 94 VAL A O 1
ATOM 732 N N . ARG A 1 95 ? 3.447 10.718 14.201 1.00 88.44 95 ARG A N 1
ATOM 733 C CA . ARG A 1 95 ? 3.846 9.767 15.259 1.00 88.44 95 ARG A CA 1
ATOM 734 C C . ARG A 1 95 ? 2.755 9.467 16.284 1.00 88.44 95 ARG A C 1
ATOM 736 O O . ARG A 1 95 ? 2.783 8.417 16.917 1.00 88.44 95 ARG A O 1
ATOM 743 N N . ASP A 1 96 ? 1.791 10.367 16.407 1.00 90.44 96 ASP A N 1
ATOM 744 C CA . ASP A 1 96 ? 0.628 10.304 17.297 1.00 90.44 96 ASP A CA 1
ATOM 745 C C . ASP A 1 96 ? -0.653 9.842 16.560 1.00 90.44 96 ASP A C 1
ATOM 747 O O . ASP A 1 96 ? -1.772 10.132 16.984 1.00 90.44 96 ASP A O 1
ATOM 751 N N . ALA A 1 97 ? -0.507 9.163 15.416 1.00 87.12 97 ALA A N 1
ATOM 752 C CA . ALA A 1 97 ? -1.607 8.606 14.628 1.00 87.12 97 ALA A CA 1
ATOM 753 C C . ALA A 1 97 ? -1.800 7.091 14.881 1.00 87.12 97 ALA A C 1
ATOM 755 O O . ALA A 1 97 ? -0.850 6.405 15.264 1.00 87.12 97 ALA A O 1
ATOM 756 N N . PRO A 1 98 ? -3.003 6.527 14.639 1.00 86.75 98 PRO A N 1
ATOM 757 C CA . PRO A 1 98 ? -3.195 5.077 14.594 1.00 86.75 98 PRO A CA 1
ATOM 758 C C . PRO A 1 98 ? -2.266 4.421 13.564 1.00 86.75 98 PRO A C 1
ATOM 760 O O . PRO A 1 98 ? -2.065 4.965 12.484 1.00 86.75 98 PRO A O 1
ATOM 763 N N . ALA A 1 99 ? -1.752 3.221 13.847 1.00 84.44 99 ALA A N 1
ATOM 764 C CA . ALA A 1 99 ? -0.722 2.565 13.025 1.00 84.44 99 ALA A CA 1
ATOM 765 C C . ALA A 1 99 ? -1.145 2.198 11.580 1.00 84.44 99 ALA A C 1
ATOM 767 O O . ALA A 1 99 ? -0.314 1.746 10.800 1.00 84.44 99 ALA A O 1
ATOM 768 N N . TYR A 1 100 ? -2.423 2.372 11.226 1.00 83.44 100 TYR A N 1
ATOM 769 C CA . TYR A 1 100 ? -2.948 2.209 9.867 1.00 83.44 100 TYR A CA 1
ATOM 770 C C . TYR A 1 100 ? -3.103 3.542 9.101 1.00 83.44 100 TYR A C 1
ATOM 772 O O . TYR A 1 100 ? -3.509 3.535 7.939 1.00 83.44 100 TYR A O 1
ATOM 780 N N . PHE A 1 101 ? -2.827 4.690 9.733 1.00 85.31 101 PHE A N 1
ATOM 781 C CA . PHE A 1 101 ? -2.796 5.988 9.055 1.00 85.31 101 PHE A CA 1
ATOM 782 C C . PHE A 1 101 ? -1.545 6.074 8.161 1.00 85.31 101 PHE A C 1
ATOM 784 O O . PHE A 1 101 ? -0.487 5.568 8.539 1.00 85.31 101 PHE A O 1
ATOM 791 N N . PRO A 1 102 ? -1.636 6.715 6.983 1.00 85.00 102 PRO A N 1
ATOM 792 C CA . PRO A 1 102 ? -0.518 6.795 6.055 1.00 85.00 102 PRO A CA 1
ATOM 793 C C . PRO A 1 102 ? 0.570 7.751 6.558 1.00 85.00 102 PRO A C 1
ATOM 795 O O . PRO A 1 102 ? 0.284 8.765 7.201 1.00 85.00 102 PRO A O 1
ATOM 798 N N . PHE A 1 103 ? 1.814 7.463 6.178 1.00 84.81 103 PHE A N 1
ATOM 799 C CA . PHE A 1 103 ? 2.824 8.505 6.013 1.00 84.81 103 PHE A CA 1
ATOM 800 C C . PHE A 1 103 ? 2.663 9.175 4.639 1.00 84.81 103 PHE A C 1
ATOM 802 O O . PHE A 1 103 ? 1.914 8.697 3.788 1.00 84.81 103 PHE A O 1
ATOM 809 N N . PHE A 1 104 ? 3.337 10.300 4.424 1.00 86.56 104 PHE A N 1
ATOM 810 C CA . PHE A 1 104 ? 3.246 11.090 3.189 1.00 86.56 104 PHE A CA 1
ATOM 811 C C . PHE A 1 104 ? 4.644 11.283 2.601 1.00 86.56 104 PHE A C 1
ATOM 813 O O . PHE A 1 104 ? 5.602 11.311 3.364 1.00 86.56 104 PHE A O 1
ATOM 820 N N . ILE A 1 105 ? 4.785 11.406 1.278 1.00 88.06 105 ILE A N 1
ATOM 821 C CA . ILE A 1 105 ? 6.110 11.425 0.633 1.00 88.06 105 ILE A CA 1
ATOM 822 C C . ILE A 1 105 ? 6.136 12.208 -0.691 1.00 88.06 105 ILE A C 1
ATOM 824 O O . ILE A 1 105 ? 5.295 11.981 -1.558 1.00 88.06 105 ILE A O 1
ATOM 828 N N . THR A 1 106 ? 7.096 13.116 -0.878 1.00 86.19 106 THR A N 1
ATOM 829 C CA . THR A 1 106 ? 7.398 13.722 -2.197 1.00 86.19 106 THR A CA 1
ATOM 830 C C . THR A 1 106 ? 8.541 13.001 -2.891 1.00 86.19 106 THR A C 1
ATOM 832 O O . THR A 1 106 ? 9.403 12.430 -2.230 1.00 86.19 106 THR A O 1
ATOM 835 N N . TYR A 1 107 ? 8.596 13.123 -4.218 1.00 88.94 107 TYR A N 1
ATOM 836 C CA . TYR A 1 107 ? 9.707 12.671 -5.055 1.00 88.94 107 TYR A CA 1
ATOM 837 C C . TYR A 1 107 ? 10.348 13.841 -5.811 1.00 88.94 107 TYR A C 1
ATOM 839 O O . TYR A 1 107 ? 9.642 14.746 -6.258 1.00 88.94 107 TYR A O 1
ATOM 847 N N . ASP A 1 108 ? 11.667 13.781 -5.992 1.00 90.44 108 ASP A N 1
ATOM 848 C CA . ASP A 1 108 ? 12.413 14.564 -6.984 1.00 90.44 108 ASP A CA 1
ATOM 849 C C . ASP A 1 108 ? 13.197 13.593 -7.891 1.00 90.44 108 ASP A C 1
ATOM 851 O O . ASP A 1 108 ? 14.045 12.867 -7.367 1.00 90.44 108 ASP A O 1
ATOM 855 N N . PRO A 1 109 ? 12.939 13.531 -9.212 1.00 90.62 109 PRO A N 1
ATOM 856 C CA . PRO A 1 109 ? 11.922 14.292 -9.940 1.00 90.62 109 PRO A CA 1
ATOM 857 C C . PRO A 1 109 ? 10.483 13.910 -9.523 1.00 90.62 109 PRO A C 1
ATOM 859 O O . PRO A 1 109 ? 10.270 12.836 -8.954 1.00 90.62 109 PRO A O 1
ATOM 862 N N . PRO A 1 110 ? 9.475 14.761 -9.799 1.00 88.50 110 PRO A N 1
ATOM 863 C CA . PRO A 1 110 ? 8.088 14.521 -9.397 1.00 88.50 110 PRO A CA 1
ATOM 864 C C . PRO A 1 110 ? 7.525 13.177 -9.876 1.00 88.50 110 PRO A C 1
ATOM 866 O O . PRO A 1 110 ? 7.881 12.672 -10.942 1.00 88.50 110 PRO A O 1
ATOM 869 N N . ARG A 1 111 ? 6.574 12.609 -9.122 1.00 84.00 111 ARG A N 1
ATOM 870 C CA . ARG A 1 111 ? 6.095 11.229 -9.330 1.00 84.00 111 ARG A CA 1
ATOM 871 C C . ARG A 1 111 ? 5.620 10.919 -10.756 1.00 84.00 111 ARG A C 1
ATOM 873 O O . ARG A 1 111 ? 5.937 9.850 -11.269 1.00 84.00 111 ARG A O 1
ATOM 880 N N . HIS A 1 112 ? 4.935 11.853 -11.414 1.00 85.12 112 HIS A N 1
ATOM 881 C CA . HIS A 1 112 ? 4.468 11.687 -12.797 1.00 85.12 112 HIS A CA 1
ATOM 882 C C . HIS A 1 112 ? 5.616 11.612 -13.825 1.00 85.12 112 HIS A C 1
ATOM 884 O O . HIS A 1 112 ? 5.488 10.981 -14.872 1.00 85.12 112 HIS A O 1
ATOM 890 N N . GLU A 1 113 ? 6.770 12.221 -13.536 1.00 89.94 113 GLU A N 1
ATOM 891 C CA . GLU A 1 113 ? 7.969 12.102 -14.368 1.00 89.94 113 GLU A CA 1
ATOM 892 C C . GLU A 1 113 ? 8.640 10.736 -14.172 1.00 89.94 113 GLU A C 1
ATOM 894 O O . GLU A 1 113 ? 8.973 10.078 -15.157 1.00 89.94 113 GLU A O 1
ATOM 899 N N . ILE A 1 114 ? 8.717 10.242 -12.931 1.00 87.19 114 ILE A N 1
ATOM 900 C CA . ILE A 1 114 ? 9.148 8.864 -12.638 1.00 87.19 114 ILE A CA 1
ATOM 901 C C . ILE A 1 114 ? 8.213 7.847 -13.322 1.00 87.19 114 ILE A C 1
ATOM 903 O O . ILE A 1 114 ? 8.686 6.887 -13.936 1.00 87.19 114 ILE A O 1
ATOM 907 N N . GLY A 1 115 ? 6.896 8.069 -13.271 1.00 86.69 115 GLY A N 1
ATOM 908 C CA . GLY A 1 115 ? 5.887 7.269 -13.971 1.00 86.69 115 GLY A CA 1
ATOM 909 C C . GLY A 1 115 ? 6.103 7.248 -15.482 1.00 86.69 115 GLY A C 1
ATOM 910 O O . GLY A 1 115 ? 6.215 6.177 -16.080 1.00 86.69 115 GLY A O 1
ATOM 911 N N . ARG A 1 116 ? 6.276 8.424 -16.096 1.00 88.81 116 ARG A N 1
ATOM 912 C CA . ARG A 1 116 ? 6.627 8.567 -17.516 1.00 88.81 116 ARG A CA 1
ATOM 913 C C . ARG A 1 116 ? 7.901 7.800 -17.884 1.00 88.81 116 ARG A C 1
ATOM 915 O O . ARG A 1 116 ? 7.878 7.024 -18.835 1.00 88.81 116 ARG A O 1
ATOM 922 N N . MET A 1 117 ? 8.982 7.952 -17.118 1.00 88.38 117 MET A N 1
ATOM 923 C CA . MET A 1 117 ? 10.249 7.246 -17.356 1.00 88.38 117 MET A CA 1
ATOM 924 C C . MET A 1 117 ? 10.082 5.718 -17.271 1.00 88.38 117 MET A C 1
ATOM 926 O O . MET A 1 117 ? 10.631 4.984 -18.095 1.00 88.38 117 MET A O 1
ATOM 930 N N . ARG A 1 118 ? 9.279 5.223 -16.317 1.00 85.94 118 ARG A N 1
ATOM 931 C CA . ARG A 1 118 ? 8.935 3.795 -16.189 1.00 85.94 118 ARG A CA 1
ATOM 932 C C . ARG A 1 118 ? 8.102 3.292 -17.371 1.00 85.94 118 ARG A C 1
ATOM 934 O O . ARG A 1 118 ? 8.385 2.204 -17.875 1.00 85.94 118 ARG A O 1
ATOM 941 N N . ALA A 1 119 ? 7.124 4.071 -17.833 1.00 87.25 119 ALA A N 1
ATOM 942 C CA . ALA A 1 119 ? 6.295 3.744 -18.993 1.00 87.25 119 ALA A CA 1
ATOM 943 C C . ALA A 1 119 ? 7.127 3.690 -20.289 1.00 87.25 119 ALA A C 1
ATOM 945 O O . ALA A 1 119 ? 7.031 2.720 -21.043 1.00 87.25 119 ALA A O 1
ATOM 946 N N . GLU A 1 120 ? 7.999 4.679 -20.516 1.00 89.62 120 GLU A N 1
ATOM 947 C CA . GLU A 1 120 ? 8.939 4.724 -21.646 1.00 89.62 120 GLU A CA 1
ATOM 948 C C . GLU A 1 120 ? 9.887 3.504 -21.633 1.00 89.62 120 GLU A C 1
ATOM 950 O O . GLU A 1 120 ? 10.036 2.821 -22.650 1.00 89.62 120 GLU A O 1
ATOM 955 N N . ALA A 1 121 ? 10.456 3.152 -20.472 1.00 87.25 121 ALA A N 1
ATOM 956 C CA . ALA A 1 121 ? 11.321 1.979 -20.316 1.00 87.25 121 ALA A CA 1
ATOM 957 C C . ALA A 1 121 ? 10.582 0.644 -20.549 1.00 87.25 121 ALA A C 1
ATOM 959 O O . ALA A 1 121 ? 11.096 -0.243 -21.235 1.00 87.25 121 ALA A O 1
ATOM 960 N N . ARG A 1 122 ? 9.355 0.497 -20.028 1.00 84.94 122 ARG A N 1
ATOM 961 C CA . ARG A 1 122 ? 8.507 -0.689 -20.253 1.00 84.94 122 ARG A CA 1
ATOM 962 C C . ARG A 1 122 ? 8.123 -0.831 -21.725 1.00 84.94 122 ARG A C 1
ATOM 964 O O . ARG A 1 122 ? 8.230 -1.931 -22.265 1.00 84.94 122 ARG A O 1
ATOM 971 N N . ALA A 1 123 ? 7.764 0.265 -22.394 1.00 87.44 123 ALA A N 1
ATOM 972 C CA . ALA A 1 123 ? 7.468 0.277 -23.824 1.00 87.44 123 ALA A CA 1
ATOM 973 C C . ALA A 1 123 ? 8.691 -0.123 -24.671 1.00 87.44 123 ALA A C 1
ATOM 975 O O . ALA A 1 123 ? 8.562 -0.957 -25.568 1.00 87.44 123 ALA A O 1
ATOM 976 N N . ALA A 1 124 ? 9.884 0.391 -24.347 1.00 91.25 124 ALA A N 1
ATOM 977 C CA . ALA A 1 124 ? 11.136 0.006 -25.007 1.00 91.25 124 ALA A CA 1
ATOM 978 C C . ALA A 1 124 ? 11.488 -1.484 -24.809 1.00 91.25 124 ALA A C 1
ATOM 980 O O . ALA A 1 124 ? 12.034 -2.115 -25.712 1.00 91.25 124 ALA A O 1
ATOM 981 N N . ALA A 1 125 ? 11.125 -2.064 -23.660 1.00 89.06 125 ALA A N 1
ATOM 982 C CA . ALA A 1 125 ? 11.259 -3.492 -23.371 1.00 89.06 125 ALA A CA 1
ATOM 983 C C . ALA A 1 125 ? 10.125 -4.370 -23.954 1.00 89.06 125 ALA A C 1
ATOM 985 O O . ALA A 1 125 ? 10.136 -5.586 -23.766 1.00 89.06 125 ALA A O 1
ATOM 986 N N . GLY A 1 126 ? 9.129 -3.786 -24.635 1.00 87.31 126 GLY A N 1
ATOM 987 C CA . GLY A 1 126 ? 7.955 -4.503 -25.153 1.00 87.31 126 GLY A CA 1
ATOM 988 C C . GLY A 1 126 ? 6.966 -4.977 -24.076 1.00 87.31 126 GLY A C 1
ATOM 989 O O . GLY A 1 126 ? 6.100 -5.807 -24.355 1.00 87.31 126 GLY A O 1
ATOM 990 N N . ILE A 1 127 ? 7.079 -4.471 -22.845 1.00 81.94 127 ILE A N 1
ATOM 991 C CA . ILE A 1 127 ? 6.259 -4.866 -21.697 1.00 81.94 127 ILE A CA 1
ATOM 992 C C . ILE A 1 127 ? 4.953 -4.066 -21.699 1.00 81.94 127 ILE A C 1
ATOM 994 O O . ILE A 1 127 ? 4.950 -2.857 -21.476 1.00 81.94 127 ILE A O 1
ATOM 998 N N . SER A 1 128 ? 3.823 -4.746 -21.895 1.00 78.81 128 SER A N 1
ATOM 999 C CA . SER A 1 128 ? 2.503 -4.105 -21.862 1.00 78.81 128 SER A CA 1
ATOM 1000 C C . SER A 1 128 ? 1.965 -3.895 -20.438 1.00 78.81 128 SER A C 1
ATOM 1002 O O . SER A 1 128 ? 2.263 -4.653 -19.507 1.00 78.81 128 SER A O 1
ATOM 1004 N N . SER A 1 129 ? 1.130 -2.869 -20.279 1.00 76.25 129 SER A N 1
ATOM 1005 C CA . SER A 1 129 ? 0.248 -2.634 -19.127 1.00 76.25 129 SER A CA 1
ATOM 1006 C C . SER A 1 129 ? -1.207 -3.065 -19.379 1.00 76.25 129 SER A C 1
ATOM 1008 O O . SER A 1 129 ? -2.007 -3.093 -18.447 1.00 76.25 129 SER A O 1
ATOM 1010 N N . ALA A 1 130 ? -1.562 -3.456 -20.609 1.00 81.12 130 ALA A N 1
ATOM 1011 C CA . ALA A 1 130 ? -2.921 -3.864 -20.953 1.00 81.12 130 ALA A CA 1
ATOM 1012 C C . ALA A 1 130 ? -3.338 -5.157 -20.229 1.00 81.12 130 ALA A C 1
ATOM 1014 O O . ALA A 1 130 ? -2.611 -6.149 -20.239 1.00 81.12 130 ALA A O 1
ATOM 1015 N N . GLY A 1 131 ? -4.534 -5.154 -19.632 1.00 82.75 131 GLY A N 1
ATOM 1016 C CA . GLY A 1 131 ? -5.102 -6.324 -18.954 1.00 82.75 131 GLY A CA 1
ATOM 1017 C C . GLY A 1 131 ? -4.472 -6.668 -17.600 1.00 82.75 131 GLY A C 1
ATOM 1018 O O . GLY A 1 131 ? -4.764 -7.737 -17.068 1.00 82.75 131 GLY A O 1
ATOM 1019 N N . ARG A 1 132 ? -3.626 -5.797 -17.030 1.00 87.75 132 ARG A N 1
ATOM 1020 C CA . ARG A 1 132 ? -3.181 -5.951 -15.637 1.00 87.75 132 ARG A CA 1
ATOM 1021 C C . ARG A 1 132 ? -4.351 -5.758 -14.664 1.00 87.75 132 ARG A C 1
ATOM 1023 O O . ARG A 1 132 ? -5.250 -4.969 -14.962 1.00 87.75 132 ARG A O 1
ATOM 1030 N N . PRO A 1 133 ? -4.328 -6.426 -13.498 1.00 92.50 133 PRO A N 1
ATOM 1031 C CA . PRO A 1 133 ? -5.217 -6.083 -12.402 1.00 92.50 133 PRO A CA 1
ATOM 1032 C C . PRO A 1 133 ? -5.004 -4.650 -11.909 1.00 92.50 133 PRO A C 1
ATOM 1034 O O . PRO A 1 133 ? -3.887 -4.137 -11.950 1.00 92.50 133 PRO A O 1
ATOM 1037 N N . ASP A 1 134 ? -6.068 -4.045 -11.392 1.00 93.19 134 ASP A N 1
ATOM 1038 C CA . ASP A 1 134 ? -6.075 -2.700 -10.812 1.00 93.19 134 ASP A CA 1
ATOM 1039 C C . ASP A 1 134 ? -6.382 -2.767 -9.309 1.00 93.19 134 ASP A C 1
ATOM 1041 O O . ASP A 1 134 ? -7.162 -3.618 -8.869 1.00 93.19 134 ASP A O 1
ATOM 1045 N N . LEU A 1 135 ? -5.788 -1.872 -8.519 1.00 93.56 135 LEU A N 1
ATOM 1046 C CA . LEU A 1 135 ? -6.116 -1.714 -7.104 1.00 93.56 135 LEU A CA 1
ATOM 1047 C C . LEU A 1 135 ? -7.333 -0.796 -6.975 1.00 93.56 135 LEU A C 1
ATOM 1049 O O . LEU A 1 135 ? -7.269 0.377 -7.332 1.00 93.56 135 LEU A O 1
ATOM 1053 N N . VAL A 1 136 ? -8.427 -1.325 -6.426 1.00 95.00 136 VAL A N 1
ATOM 1054 C CA . VAL A 1 136 ? -9.667 -0.566 -6.218 1.00 95.00 136 VAL A CA 1
ATOM 1055 C C . VAL A 1 136 ? -9.698 0.067 -4.832 1.00 95.00 136 VAL A C 1
ATOM 1057 O O . VAL A 1 136 ? -10.070 1.232 -4.710 1.00 95.00 136 VAL A O 1
ATOM 1060 N N . ALA A 1 137 ? -9.307 -0.681 -3.792 1.00 95.50 137 ALA A N 1
ATOM 1061 C CA . ALA A 1 137 ? -9.366 -0.187 -2.419 1.00 95.50 137 ALA A CA 1
ATOM 1062 C C . ALA A 1 137 ? -8.345 -0.815 -1.462 1.00 95.50 137 ALA A C 1
ATOM 1064 O O . ALA A 1 137 ? -7.981 -1.985 -1.594 1.00 95.50 137 ALA A O 1
ATOM 1065 N N . LEU A 1 138 ? -7.986 -0.053 -0.430 1.00 95.25 138 LEU A N 1
ATOM 1066 C CA . LEU A 1 138 ? -7.444 -0.547 0.834 1.00 95.25 138 LEU A CA 1
ATOM 1067 C C . LEU A 1 138 ? -8.595 -0.925 1.777 1.00 95.25 138 LEU A C 1
ATOM 1069 O O . LEU A 1 138 ? -9.604 -0.219 1.836 1.00 95.25 138 LEU A O 1
ATOM 1073 N N . LEU A 1 139 ? -8.439 -2.017 2.526 1.00 95.50 139 LEU A N 1
ATOM 1074 C CA . LEU A 1 139 ? -9.436 -2.520 3.474 1.00 95.50 139 LEU A CA 1
ATOM 1075 C C . LEU A 1 139 ? -8.911 -2.381 4.905 1.00 95.50 139 LEU A C 1
ATOM 1077 O O . LEU A 1 139 ? -7.844 -2.908 5.238 1.00 95.50 139 LEU A O 1
ATOM 1081 N N . ILE A 1 140 ? -9.673 -1.680 5.744 1.00 95.50 140 ILE A N 1
ATOM 1082 C CA . ILE A 1 140 ? -9.345 -1.424 7.147 1.00 95.50 140 ILE A CA 1
ATOM 1083 C C . ILE A 1 140 ? -10.436 -2.036 8.028 1.00 95.50 140 ILE A C 1
ATOM 1085 O O . ILE A 1 140 ? -11.612 -1.679 7.926 1.00 95.50 140 ILE A O 1
ATOM 1089 N N . GLY A 1 141 ? -10.049 -2.971 8.896 1.00 95.44 141 GLY A N 1
ATOM 1090 C CA . GLY A 1 141 ? -10.945 -3.535 9.899 1.00 95.44 141 GLY A CA 1
ATOM 1091 C C . GLY A 1 141 ? -11.191 -2.537 11.021 1.00 95.44 141 GLY A C 1
ATOM 1092 O O . GLY A 1 141 ? -10.241 -2.000 11.592 1.00 95.44 141 GLY A O 1
ATOM 1093 N N . SER A 1 142 ? -12.459 -2.303 11.338 1.00 95.94 142 SER A N 1
ATOM 1094 C CA . SER A 1 142 ? -12.894 -1.252 12.257 1.00 95.94 142 SER A CA 1
ATOM 1095 C C . SER A 1 142 ? -14.006 -1.727 13.195 1.00 95.94 142 SER A C 1
ATOM 1097 O O . SER A 1 142 ? -14.743 -2.661 12.879 1.00 95.94 142 SER A O 1
ATOM 1099 N N . VAL A 1 143 ? -14.130 -1.053 14.343 1.00 95.75 143 VAL A N 1
ATOM 1100 C CA . VAL A 1 143 ? -15.279 -1.148 15.268 1.00 95.75 143 VAL A CA 1
ATOM 1101 C C . VAL A 1 143 ? -16.199 0.082 15.212 1.00 95.75 143 VAL A C 1
ATOM 1103 O O . VAL A 1 143 ? -17.244 0.087 15.854 1.00 95.75 143 VAL A O 1
ATOM 1106 N N . ASP A 1 144 ? -15.818 1.115 14.455 1.00 96.75 144 ASP A N 1
ATOM 1107 C CA . ASP A 1 144 ? -16.643 2.283 14.116 1.00 96.75 144 ASP A CA 1
ATOM 1108 C C . ASP A 1 144 ? -16.294 2.729 12.680 1.00 96.75 144 ASP A C 1
ATOM 1110 O O . ASP A 1 144 ? -15.529 3.681 12.486 1.00 96.75 144 ASP A O 1
ATOM 1114 N N . PRO A 1 145 ? -16.799 2.015 11.651 1.00 97.50 145 PRO A N 1
ATOM 1115 C CA . PRO A 1 145 ? -16.356 2.225 10.276 1.00 97.50 145 PRO A CA 1
ATOM 1116 C C . PRO A 1 145 ? -16.616 3.638 9.738 1.00 97.50 145 PRO A C 1
ATOM 1118 O O . PRO A 1 145 ? -15.799 4.172 8.992 1.00 97.50 145 PRO A O 1
ATOM 1121 N N . GLU A 1 146 ? -17.733 4.266 10.114 1.00 97.69 146 GLU A N 1
ATOM 1122 C CA . GLU A 1 146 ? -18.048 5.644 9.710 1.00 97.69 146 GLU A CA 1
ATOM 1123 C C . GLU A 1 146 ? -17.278 6.686 10.537 1.00 97.69 146 GLU A C 1
ATOM 1125 O O . GLU A 1 146 ? -16.947 7.762 10.032 1.00 97.69 146 GLU A O 1
ATOM 1130 N N . GLY A 1 147 ? -16.994 6.398 11.812 1.00 97.00 147 GLY A N 1
ATOM 1131 C CA . GLY A 1 147 ? -16.155 7.229 12.670 1.00 97.00 147 GLY A CA 1
ATOM 1132 C C . GLY A 1 147 ? -14.717 7.303 12.177 1.00 97.00 147 GLY A C 1
ATOM 1133 O O . GLY A 1 147 ? -14.213 8.399 11.921 1.00 97.00 147 GLY A O 1
ATOM 1134 N N . GLU A 1 148 ? -14.071 6.153 11.982 1.00 96.19 148 GLU A N 1
ATOM 1135 C CA . GLU A 1 148 ? -12.678 6.096 11.534 1.00 96.19 148 GLU A CA 1
ATOM 1136 C C . GLU A 1 148 ? -12.512 6.617 10.097 1.00 96.19 148 GLU A C 1
ATOM 1138 O O . GLU A 1 148 ? -11.593 7.403 9.851 1.00 96.19 148 GLU A O 1
ATOM 1143 N N . ALA A 1 149 ? -13.445 6.316 9.179 1.00 96.69 149 ALA A N 1
ATOM 1144 C CA . ALA A 1 149 ? -13.438 6.891 7.830 1.00 96.69 149 ALA A CA 1
ATOM 1145 C C . ALA A 1 149 ? -13.478 8.428 7.845 1.00 96.69 149 ALA A C 1
ATOM 1147 O O . ALA A 1 149 ? -12.779 9.077 7.065 1.00 96.69 149 ALA A O 1
ATOM 1148 N N . ARG A 1 150 ? -14.248 9.033 8.760 1.00 96.69 150 ARG A N 1
ATOM 1149 C CA . ARG A 1 150 ? -14.350 10.494 8.906 1.00 96.69 150 ARG A CA 1
ATOM 1150 C C . ARG A 1 150 ? -13.047 11.125 9.401 1.00 96.69 150 ARG A C 1
ATOM 1152 O O . ARG A 1 150 ? -12.617 12.129 8.838 1.00 96.69 150 ARG A O 1
ATOM 1159 N N . VAL A 1 151 ? -12.401 10.528 10.407 1.00 94.62 151 VAL A N 1
ATOM 1160 C CA . VAL A 1 151 ? -11.117 11.023 10.944 1.00 94.62 151 VAL A CA 1
ATOM 1161 C C . VAL A 1 151 ? -9.988 10.837 9.923 1.00 94.62 151 VAL A C 1
ATOM 1163 O O . VAL A 1 151 ? -9.169 11.736 9.732 1.00 94.62 151 VAL A O 1
ATOM 1166 N N . PHE A 1 152 ? -9.963 9.707 9.211 1.00 93.94 152 PHE A N 1
ATOM 1167 C CA . PHE A 1 152 ? -8.996 9.453 8.142 1.00 93.94 152 PHE A CA 1
ATOM 1168 C C . PHE A 1 152 ? -9.168 10.438 6.974 1.00 93.94 152 PHE A C 1
ATOM 1170 O O . PHE A 1 152 ? -8.186 10.987 6.479 1.00 93.94 152 PHE A O 1
ATOM 1177 N N . ALA A 1 153 ? -10.408 10.710 6.558 1.00 93.12 153 ALA A N 1
ATOM 1178 C CA . ALA A 1 153 ? -10.731 11.681 5.513 1.00 93.12 153 ALA A CA 1
ATOM 1179 C C . ALA A 1 153 ? -10.228 13.098 5.833 1.00 93.12 153 ALA A C 1
ATOM 1181 O O . ALA A 1 153 ? -9.576 13.721 4.992 1.00 93.12 153 ALA A O 1
ATOM 1182 N N . GLU A 1 154 ? -10.455 13.581 7.058 1.00 91.62 154 GLU A N 1
ATOM 1183 C CA . GLU A 1 154 ? -9.912 14.860 7.536 1.00 91.62 154 GLU A CA 1
ATOM 1184 C C . GLU A 1 154 ? -8.371 14.865 7.518 1.00 91.62 154 GLU A C 1
ATOM 1186 O O . GLU A 1 154 ? -7.744 15.811 7.029 1.00 91.62 154 GLU A O 1
ATOM 1191 N N . PHE A 1 155 ? -7.754 13.772 7.974 1.00 90.56 155 PHE A N 1
ATOM 1192 C CA . PHE A 1 155 ? -6.303 13.603 7.999 1.00 90.56 155 PHE A CA 1
ATOM 1193 C C . PHE A 1 155 ? -5.674 13.699 6.596 1.00 90.56 155 PHE A C 1
ATOM 1195 O O . PHE A 1 155 ? -4.746 14.490 6.397 1.00 90.56 155 PHE A O 1
ATOM 1202 N N . VAL A 1 156 ? -6.208 12.978 5.601 1.00 90.31 156 VAL A N 1
ATOM 1203 C CA . VAL A 1 156 ? -5.683 12.963 4.215 1.00 90.31 156 VAL A CA 1
ATOM 1204 C C . VAL A 1 156 ? -6.252 14.066 3.301 1.00 90.31 156 VAL A C 1
ATOM 1206 O O . VAL A 1 156 ? -5.844 14.180 2.145 1.00 90.31 156 VAL A O 1
ATOM 1209 N N . GLY A 1 157 ? -7.195 14.880 3.789 1.00 89.50 157 GLY A N 1
ATOM 1210 C CA . GLY A 1 157 ? -7.829 15.975 3.035 1.00 89.50 157 GLY A CA 1
ATOM 1211 C C . GLY A 1 157 ? -8.819 15.536 1.940 1.00 89.50 157 GLY A C 1
ATOM 1212 O O . GLY A 1 157 ? -9.209 16.348 1.094 1.00 89.50 157 GLY A O 1
ATOM 1213 N N . CYS A 1 158 ? -9.222 14.264 1.931 1.00 92.25 158 CYS A N 1
ATOM 1214 C CA . CYS A 1 158 ? -10.123 13.679 0.931 1.00 92.25 158 CYS A CA 1
ATOM 1215 C C . CYS A 1 158 ? -11.552 13.540 1.485 1.00 92.25 158 CYS A C 1
ATOM 1217 O O . CYS A 1 158 ? -11.729 13.477 2.697 1.00 92.25 158 CYS A O 1
ATOM 1219 N N . PRO A 1 159 ? -12.598 13.495 0.642 1.00 94.69 159 PRO A N 1
ATOM 1220 C CA . PRO A 1 159 ? -13.964 13.341 1.131 1.00 94.69 159 PRO A CA 1
ATOM 1221 C C . PRO A 1 159 ? -14.251 11.898 1.579 1.00 94.69 159 PRO A C 1
ATOM 1223 O O . PRO A 1 159 ? -13.952 10.944 0.857 1.00 94.69 159 PRO A O 1
ATOM 1226 N N . ALA A 1 160 ? -14.896 11.753 2.739 1.00 95.81 160 ALA A N 1
ATOM 1227 C CA . ALA A 1 160 ? -15.584 10.525 3.132 1.00 95.81 160 ALA A CA 1
ATOM 1228 C C . ALA A 1 160 ? -17.033 10.520 2.632 1.00 95.81 160 ALA A C 1
ATOM 1230 O O . ALA A 1 160 ? -17.692 11.562 2.560 1.00 95.81 160 ALA A O 1
ATOM 1231 N N . ARG A 1 161 ? -17.545 9.320 2.378 1.00 97.00 161 ARG A N 1
ATOM 1232 C CA . ARG A 1 161 ? -18.966 9.001 2.314 1.00 97.00 161 ARG A CA 1
ATOM 1233 C C . ARG A 1 161 ? -19.175 7.664 3.018 1.00 97.00 161 ARG A C 1
ATOM 1235 O O . ARG A 1 161 ? -18.501 6.694 2.685 1.00 97.00 161 ARG A O 1
ATOM 1242 N N . ASP A 1 162 ? -20.157 7.602 3.912 1.00 97.12 162 ASP A N 1
ATOM 1243 C CA . ASP A 1 162 ? -20.481 6.393 4.672 1.00 97.12 162 ASP A CA 1
ATOM 1244 C C . ASP A 1 162 ? -19.182 5.872 5.353 1.00 97.12 162 ASP A C 1
ATOM 1246 O O . ASP A 1 162 ? -18.511 6.668 6.017 1.00 97.12 162 ASP A O 1
ATOM 1250 N N . SER A 1 163 ? -18.755 4.617 5.159 1.00 97.50 163 SER A N 1
ATOM 1251 C CA . SER A 1 163 ? -17.458 4.107 5.661 1.00 97.50 163 SER A CA 1
ATOM 1252 C C . SER A 1 163 ? -16.307 4.115 4.631 1.00 97.50 163 SER A C 1
ATOM 1254 O O . SER A 1 163 ? -15.314 3.400 4.787 1.00 97.50 163 SER A O 1
ATOM 1256 N N . VAL A 1 164 ? -16.420 4.906 3.557 1.00 98.00 164 VAL A N 1
ATOM 1257 C CA . VAL A 1 164 ? -15.466 4.937 2.433 1.00 98.00 164 VAL A CA 1
ATOM 1258 C C . VAL A 1 164 ? -14.852 6.326 2.257 1.00 98.00 164 VAL A C 1
ATOM 1260 O O . VAL A 1 164 ? -15.560 7.325 2.140 1.00 98.00 164 VAL A O 1
ATOM 1263 N N . VAL A 1 165 ? -13.524 6.398 2.172 1.00 96.62 165 VAL A N 1
ATOM 1264 C CA . VAL A 1 165 ? -12.782 7.615 1.818 1.00 96.62 165 VAL A CA 1
ATOM 1265 C C . VAL A 1 165 ? -12.372 7.551 0.351 1.00 96.62 165 VAL A C 1
ATOM 1267 O O . VAL A 1 165 ? -11.660 6.635 -0.066 1.00 96.62 165 VAL A O 1
ATOM 1270 N N . ALA A 1 166 ? -12.791 8.546 -0.432 1.00 93.69 166 ALA A N 1
ATOM 1271 C CA . ALA A 1 166 ? -12.448 8.669 -1.846 1.00 93.69 166 ALA A CA 1
ATOM 1272 C C . ALA A 1 166 ? -11.062 9.319 -2.016 1.00 93.69 166 ALA A C 1
ATOM 1274 O O . ALA A 1 166 ? -10.928 10.461 -2.464 1.00 93.69 166 ALA A O 1
ATOM 1275 N N . LEU A 1 167 ? -10.034 8.579 -1.604 1.00 91.69 167 LEU A N 1
ATOM 1276 C CA . LEU A 1 167 ? -8.632 8.873 -1.876 1.00 91.69 167 LEU A CA 1
ATOM 1277 C C . LEU A 1 167 ? -8.360 8.630 -3.385 1.00 91.69 167 LEU A C 1
ATOM 1279 O O . LEU A 1 167 ? -8.735 7.580 -3.910 1.00 91.69 167 LEU A O 1
ATOM 1283 N N . PRO A 1 168 ? -7.763 9.581 -4.129 1.00 89.94 168 PRO A N 1
ATOM 1284 C CA . PRO A 1 168 ? -7.399 9.371 -5.531 1.00 89.94 168 PRO A CA 1
ATOM 1285 C C . PRO A 1 168 ? -6.466 8.166 -5.695 1.00 89.94 168 PRO A C 1
ATOM 1287 O O . PRO A 1 168 ? -5.545 8.006 -4.906 1.00 89.94 168 PRO A O 1
ATOM 1290 N N . GLY A 1 169 ? -6.675 7.330 -6.712 1.00 88.25 169 GLY A N 1
ATOM 1291 C CA . GLY A 1 169 ? -5.808 6.181 -7.014 1.00 88.25 169 GLY A CA 1
ATOM 1292 C C . GLY A 1 169 ? -6.165 4.863 -6.309 1.00 88.25 169 GLY A C 1
ATOM 1293 O O . GLY A 1 169 ? -5.851 3.816 -6.866 1.00 88.25 169 GLY A O 1
ATOM 1294 N N . ALA A 1 170 ? -6.839 4.891 -5.153 1.00 92.62 170 ALA A N 1
ATOM 1295 C CA . ALA A 1 170 ? -7.502 3.740 -4.521 1.00 92.62 170 ALA A CA 1
ATOM 1296 C C . ALA A 1 170 ? -8.410 4.224 -3.379 1.00 92.62 170 ALA A C 1
ATOM 1298 O O . ALA A 1 170 ? -7.993 5.059 -2.579 1.00 92.62 170 ALA A O 1
ATOM 1299 N N . GLU A 1 171 ? -9.619 3.675 -3.252 1.00 95.44 171 GLU A N 1
ATOM 1300 C CA . GLU A 1 171 ? -10.503 3.961 -2.114 1.00 95.44 171 GLU A CA 1
ATOM 1301 C C . GLU A 1 171 ? -9.891 3.458 -0.793 1.00 95.44 171 GLU A C 1
ATOM 1303 O O . GLU A 1 171 ? -9.121 2.498 -0.776 1.00 95.44 171 GLU A O 1
ATOM 1308 N N . VAL A 1 172 ? -10.284 4.034 0.344 1.00 95.81 172 VAL A N 1
ATOM 1309 C CA . VAL A 1 172 ? -10.022 3.429 1.662 1.00 95.81 172 VAL A CA 1
ATOM 1310 C C . VAL A 1 172 ? -11.356 3.064 2.290 1.00 95.81 172 VAL A C 1
ATOM 1312 O O . VAL A 1 172 ? -12.173 3.941 2.566 1.00 95.81 172 VAL A O 1
ATOM 1315 N N . ARG A 1 173 ? -11.599 1.765 2.475 1.00 97.06 173 ARG A N 1
ATOM 1316 C CA . ARG A 1 173 ? -12.872 1.223 2.960 1.00 97.06 173 ARG A CA 1
ATOM 1317 C C . ARG A 1 173 ? -12.701 0.680 4.371 1.00 97.06 173 ARG A C 1
ATOM 1319 O O . ARG A 1 173 ? -11.953 -0.273 4.592 1.00 97.06 173 ARG A O 1
ATOM 1326 N N . PHE A 1 174 ? -13.433 1.265 5.305 1.00 97.38 174 PHE A N 1
ATOM 1327 C CA . PHE A 1 174 ? -13.532 0.799 6.680 1.00 97.38 174 PHE A CA 1
ATOM 1328 C C . PHE A 1 174 ? -14.723 -0.157 6.792 1.00 97.38 174 PHE A C 1
ATOM 1330 O O . PHE A 1 174 ? -15.794 0.117 6.240 1.00 97.38 174 PHE A O 1
ATOM 1337 N N . ALA A 1 175 ? -14.558 -1.280 7.490 1.00 95.75 175 ALA A N 1
ATOM 1338 C CA . ALA A 1 175 ? -15.635 -2.248 7.698 1.00 95.75 175 ALA A CA 1
ATOM 1339 C C . ALA A 1 175 ? -15.416 -3.123 8.940 1.00 95.75 175 ALA A C 1
ATOM 1341 O O . ALA A 1 175 ? -14.286 -3.406 9.338 1.00 95.75 175 ALA A O 1
ATOM 1342 N N . GLU A 1 176 ? -16.514 -3.614 9.512 1.00 93.31 176 GLU A N 1
ATOM 1343 C CA . GLU A 1 176 ? -16.479 -4.734 10.454 1.00 93.31 176 GLU A CA 1
ATOM 1344 C C . GLU A 1 176 ? -16.081 -6.045 9.743 1.00 93.31 176 GLU A C 1
ATOM 1346 O O . GLU A 1 176 ? -16.216 -6.188 8.527 1.00 93.31 176 GLU A O 1
ATOM 1351 N N . GLY A 1 177 ? -15.619 -7.039 10.506 1.00 86.75 177 GLY A N 1
ATOM 1352 C CA . GLY A 1 177 ? -15.368 -8.402 10.013 1.00 86.75 177 GLY A CA 1
ATOM 1353 C C . GLY A 1 177 ? -13.975 -8.662 9.426 1.00 86.75 177 GLY A C 1
ATOM 1354 O O . GLY A 1 177 ? -13.599 -9.826 9.283 1.00 86.75 177 GLY A O 1
ATOM 1355 N N . PHE A 1 178 ? -13.179 -7.624 9.157 1.00 87.62 178 PHE A N 1
ATOM 1356 C CA . PHE A 1 178 ? -11.735 -7.759 8.923 1.00 87.62 178 PHE A CA 1
ATOM 1357 C C . PHE A 1 178 ? -10.939 -7.672 10.239 1.00 87.62 178 PHE A C 1
ATOM 1359 O O . PHE A 1 178 ? -11.461 -7.257 11.275 1.00 87.62 178 PHE A O 1
ATOM 1366 N N . ALA A 1 179 ? -9.656 -8.049 10.208 1.00 89.38 179 ALA A N 1
ATOM 1367 C CA . ALA A 1 179 ? -8.744 -7.804 11.328 1.00 89.38 179 ALA A CA 1
ATOM 1368 C C . ALA A 1 179 ? -8.524 -6.292 11.517 1.00 89.38 179 ALA A C 1
ATOM 1370 O O . ALA A 1 179 ? -8.425 -5.563 10.531 1.00 89.38 179 ALA A O 1
ATOM 1371 N N . LEU A 1 180 ? -8.462 -5.829 12.770 1.00 91.75 180 LEU A N 1
ATOM 1372 C CA . LEU A 1 180 ? -8.422 -4.397 13.087 1.00 91.75 180 LEU A CA 1
ATOM 1373 C C . LEU A 1 180 ? -7.185 -3.702 12.504 1.00 91.75 180 LEU A C 1
ATOM 1375 O O . LEU A 1 180 ? -6.071 -4.218 12.599 1.00 91.75 180 LEU A O 1
ATOM 1379 N N . GLY A 1 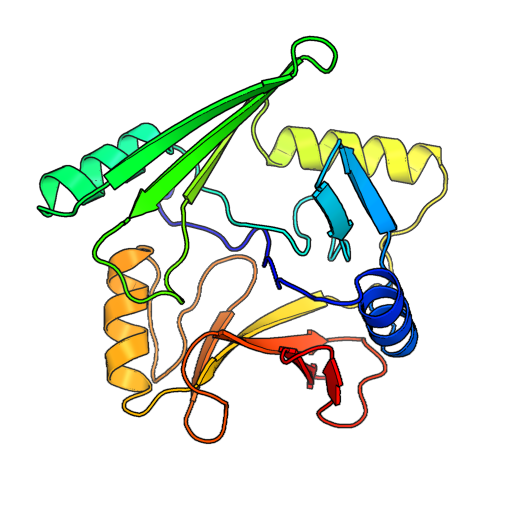181 ? -7.390 -2.511 11.941 1.00 91.06 181 GLY A N 1
ATOM 1380 C CA . GLY A 1 181 ? -6.384 -1.810 11.149 1.00 91.06 181 GLY A CA 1
ATOM 1381 C C . GLY A 1 181 ? -6.305 -2.316 9.705 1.00 91.06 181 GLY A C 1
ATOM 1382 O O . GLY A 1 181 ? -7.201 -3.000 9.212 1.00 91.06 181 GLY A O 1
ATOM 1383 N N . LEU A 1 182 ? -5.243 -1.926 9.002 1.00 91.50 182 LEU A N 1
ATOM 1384 C CA . LEU A 1 182 ? -5.038 -2.205 7.579 1.00 91.50 182 LEU A CA 1
ATOM 1385 C C . LEU A 1 182 ? -4.771 -3.699 7.346 1.00 91.50 182 LEU A C 1
ATOM 1387 O O . LEU A 1 182 ? -3.733 -4.221 7.749 1.00 91.50 182 LEU A O 1
ATOM 1391 N N . SER A 1 183 ? -5.731 -4.388 6.728 1.00 91.56 183 SER A N 1
ATOM 1392 C CA . SER A 1 183 ? -5.807 -5.857 6.744 1.00 91.56 183 SER A CA 1
ATOM 1393 C C . SER A 1 183 ? -6.259 -6.495 5.427 1.00 91.56 183 SER A C 1
ATOM 1395 O O . SER A 1 183 ? -6.370 -7.724 5.338 1.00 91.56 183 SER A O 1
ATOM 1397 N N . GLY A 1 184 ? -6.469 -5.701 4.374 1.00 93.56 184 GLY A N 1
ATOM 1398 C CA . GLY A 1 184 ? -6.729 -6.225 3.038 1.00 93.56 184 GLY A CA 1
ATOM 1399 C C . GLY A 1 184 ? -6.626 -5.216 1.896 1.00 93.56 184 GLY A C 1
ATOM 1400 O O . GLY A 1 184 ? -6.449 -4.017 2.106 1.00 93.56 184 GLY A O 1
ATOM 1401 N N . ILE A 1 185 ? -6.785 -5.734 0.678 1.00 95.12 185 ILE A N 1
ATOM 1402 C CA . ILE A 1 185 ? -6.915 -4.972 -0.567 1.00 95.12 185 ILE A CA 1
ATOM 1403 C C . ILE A 1 185 ? -8.029 -5.548 -1.446 1.00 95.12 185 ILE A C 1
ATOM 1405 O O . ILE A 1 185 ? -8.216 -6.765 -1.520 1.00 95.12 185 ILE A O 1
ATOM 1409 N N . ALA A 1 186 ? -8.741 -4.671 -2.149 1.00 95.88 186 ALA A N 1
ATOM 1410 C CA . ALA A 1 186 ? -9.695 -5.022 -3.195 1.00 95.88 186 ALA A CA 1
ATOM 1411 C C . ALA A 1 186 ? -9.076 -4.764 -4.573 1.00 95.88 186 ALA A C 1
ATOM 1413 O O . ALA A 1 186 ? -8.590 -3.662 -4.834 1.00 95.88 186 ALA A O 1
ATOM 1414 N N . VAL A 1 187 ? -9.090 -5.770 -5.450 1.00 95.94 187 VAL A N 1
ATOM 1415 C CA . VAL A 1 187 ? -8.453 -5.720 -6.776 1.00 95.94 187 VAL A CA 1
ATOM 1416 C C . VAL A 1 187 ? -9.427 -6.117 -7.886 1.00 95.94 187 VAL A C 1
ATOM 1418 O O . VAL A 1 187 ? -10.158 -7.096 -7.750 1.00 95.94 187 VAL A O 1
ATOM 1421 N N . ARG A 1 188 ? -9.426 -5.391 -9.008 1.00 94.94 188 ARG A N 1
ATOM 1422 C CA . ARG A 1 188 ? -10.237 -5.712 -10.198 1.00 94.94 188 ARG A CA 1
ATOM 1423 C C . ARG A 1 188 ? -9.382 -6.397 -11.255 1.00 94.94 188 ARG A C 1
ATOM 1425 O O . ARG A 1 188 ? -8.214 -6.064 -11.416 1.00 94.94 188 ARG A O 1
ATOM 1432 N N . GLY A 1 189 ? -9.957 -7.349 -11.989 1.00 93.25 189 GLY A N 1
ATOM 1433 C CA . GLY A 1 189 ? -9.285 -8.035 -13.104 1.00 93.25 189 GLY A CA 1
ATOM 1434 C C . GLY A 1 189 ? -8.302 -9.141 -12.697 1.00 93.25 189 GLY A C 1
ATOM 1435 O O . GLY A 1 189 ? -7.832 -9.883 -13.557 1.00 93.25 189 GLY A O 1
ATOM 1436 N N . ALA A 1 190 ? -8.025 -9.309 -11.402 1.00 91.56 190 ALA A N 1
ATOM 1437 C CA . ALA A 1 190 ? -7.287 -10.455 -10.880 1.00 91.56 190 ALA A CA 1
ATOM 1438 C C . ALA A 1 190 ? -8.189 -11.710 -10.789 1.00 91.56 190 ALA A C 1
ATOM 1440 O O . ALA A 1 190 ? -9.362 -11.584 -10.432 1.00 91.56 190 ALA A O 1
ATOM 1441 N N . PRO A 1 191 ? -7.671 -12.935 -11.016 1.00 91.62 191 PRO A N 1
ATOM 1442 C CA . PRO A 1 191 ? -8.411 -14.202 -10.877 1.00 91.62 191 PRO A CA 1
ATOM 1443 C C . PRO A 1 191 ? -8.747 -14.609 -9.417 1.00 91.62 191 PRO A C 1
ATOM 1445 O O . PRO A 1 191 ? -8.787 -15.793 -9.077 1.00 91.62 191 PRO A O 1
ATOM 1448 N N . VAL A 1 192 ? -9.016 -13.645 -8.531 1.00 91.69 192 VAL A N 1
ATOM 1449 C CA . VAL A 1 192 ? -9.268 -13.852 -7.094 1.00 91.69 192 VAL A CA 1
ATOM 1450 C C . VAL A 1 192 ? -10.734 -14.241 -6.861 1.00 91.69 192 VAL A C 1
ATOM 1452 O O . VAL A 1 192 ? -11.564 -13.449 -6.425 1.00 91.69 192 VAL A O 1
ATOM 1455 N N . ALA A 1 193 ? -11.065 -15.502 -7.154 1.00 87.75 193 ALA A N 1
ATOM 1456 C CA . ALA A 1 193 ? -12.431 -16.039 -7.062 1.00 87.75 193 ALA A CA 1
ATOM 1457 C C . ALA A 1 193 ? -13.003 -16.144 -5.627 1.00 87.75 193 ALA A C 1
ATOM 1459 O O . ALA A 1 193 ? -14.186 -16.435 -5.451 1.00 87.75 193 ALA A O 1
ATOM 1460 N N . ARG A 1 194 ? -12.171 -15.950 -4.596 1.00 91.50 194 ARG A N 1
ATOM 1461 C CA . ARG A 1 194 ? -12.561 -15.871 -3.179 1.00 91.50 194 ARG A CA 1
ATOM 1462 C C . ARG A 1 194 ? -11.539 -15.047 -2.3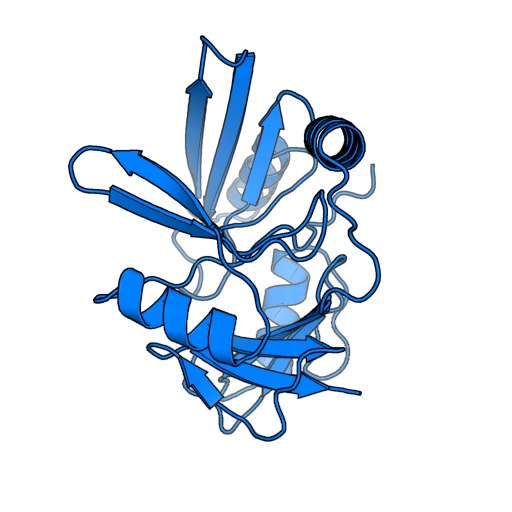99 1.00 91.50 194 ARG A C 1
ATOM 1464 O O . ARG A 1 194 ? -10.366 -15.028 -2.775 1.00 91.50 194 ARG A O 1
ATOM 1471 N N . ALA A 1 195 ? -11.967 -14.455 -1.284 1.00 93.81 195 ALA A N 1
ATOM 1472 C CA . ALA A 1 195 ? -11.066 -13.794 -0.344 1.00 93.81 195 ALA A CA 1
ATOM 1473 C C . ALA A 1 195 ? -9.908 -14.731 0.045 1.00 93.81 195 ALA A C 1
ATOM 1475 O O . ALA A 1 195 ? -10.135 -15.873 0.456 1.00 93.81 195 ALA A O 1
ATOM 1476 N N . THR A 1 196 ? -8.676 -14.260 -0.133 1.00 94.31 196 THR A N 1
ATOM 1477 C CA . THR A 1 196 ? -7.451 -15.051 0.030 1.00 94.31 196 THR A CA 1
ATOM 1478 C C . THR A 1 196 ? -6.490 -14.293 0.933 1.00 94.31 196 THR A C 1
ATOM 1480 O O . THR A 1 196 ? -6.169 -13.140 0.659 1.00 94.31 196 THR A O 1
ATOM 1483 N N . ASN A 1 197 ? -6.042 -14.920 2.022 1.00 92.94 197 ASN A N 1
ATOM 1484 C CA . ASN A 1 197 ? -5.065 -14.310 2.918 1.00 92.94 197 ASN A CA 1
ATOM 1485 C C . ASN A 1 197 ? -3.636 -14.638 2.457 1.00 92.94 197 ASN A C 1
ATOM 1487 O O . ASN A 1 197 ? -3.306 -15.806 2.246 1.00 92.94 197 ASN A O 1
ATOM 1491 N N . ILE A 1 198 ? -2.808 -13.607 2.313 1.00 88.94 198 ILE A N 1
ATOM 1492 C CA . ILE A 1 198 ? -1.401 -13.672 1.923 1.00 88.94 198 ILE A CA 1
ATOM 1493 C C . ILE A 1 198 ? -0.599 -12.974 3.021 1.00 88.94 198 ILE A C 1
ATOM 1495 O O . ILE A 1 198 ? -0.641 -11.753 3.133 1.00 88.94 198 ILE A O 1
ATOM 1499 N N . ALA A 1 199 ? 0.102 -13.752 3.852 1.00 84.38 199 ALA A N 1
ATOM 1500 C CA . ALA A 1 199 ? 0.931 -13.243 4.953 1.00 84.38 199 ALA A CA 1
ATOM 1501 C C . ALA A 1 199 ? 0.220 -12.187 5.840 1.00 84.38 199 ALA A C 1
ATOM 1503 O O . ALA A 1 199 ? 0.790 -11.158 6.184 1.00 84.38 199 ALA A O 1
ATOM 1504 N N . GLY A 1 200 ? -1.053 -12.423 6.183 1.00 85.31 200 GLY A N 1
ATOM 1505 C CA . GLY A 1 200 ? -1.887 -11.503 6.963 1.00 85.31 200 GLY A CA 1
ATOM 1506 C C . GLY A 1 200 ? -2.763 -10.573 6.115 1.00 85.31 200 GLY A C 1
ATOM 1507 O O . GLY A 1 200 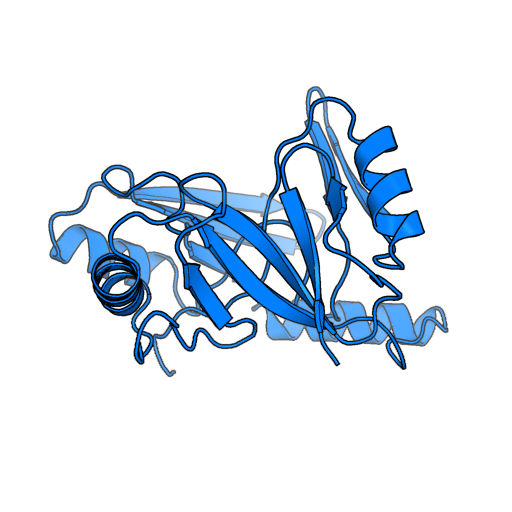? -3.882 -10.276 6.530 1.00 85.31 200 GLY A O 1
ATOM 1508 N N . MET A 1 201 ? -2.338 -10.199 4.905 1.00 89.56 201 MET A N 1
ATOM 1509 C CA . MET A 1 201 ? -3.087 -9.321 3.999 1.00 89.56 201 MET A CA 1
ATOM 1510 C C . MET A 1 201 ? -4.222 -10.073 3.286 1.00 89.56 201 MET A C 1
ATOM 1512 O O . MET A 1 201 ? -3.994 -11.091 2.636 1.00 89.56 201 MET A O 1
ATOM 1516 N N . THR A 1 202 ? -5.456 -9.579 3.367 1.00 94.31 202 THR A N 1
ATOM 1517 C CA . THR A 1 202 ? -6.629 -10.201 2.726 1.00 94.31 202 THR A CA 1
ATOM 1518 C C . THR A 1 202 ? -6.884 -9.611 1.341 1.00 94.31 202 THR A C 1
ATOM 1520 O O . THR A 1 202 ? -7.358 -8.487 1.221 1.00 94.31 202 THR A O 1
ATOM 1523 N N . VAL A 1 203 ? -6.616 -10.372 0.283 1.00 94.44 203 VAL A N 1
ATOM 1524 C CA . VAL A 1 203 ? -6.916 -9.978 -1.101 1.00 94.44 203 VAL A CA 1
ATOM 1525 C C . VAL A 1 203 ? -8.336 -10.420 -1.468 1.00 94.44 203 VAL A C 1
ATOM 1527 O O . VAL A 1 203 ? -8.664 -11.603 -1.337 1.00 94.44 203 VAL A O 1
ATOM 1530 N N . ILE A 1 204 ? -9.170 -9.495 -1.953 1.00 95.50 204 ILE A N 1
ATOM 1531 C CA . ILE A 1 204 ? -10.502 -9.785 -2.514 1.00 95.50 204 ILE A CA 1
ATOM 1532 C C . ILE A 1 204 ? -10.583 -9.354 -3.983 1.00 95.50 204 ILE A C 1
ATOM 1534 O O . ILE A 1 204 ? -10.051 -8.311 -4.359 1.00 95.50 204 ILE A O 1
ATOM 1538 N N . GLY A 1 205 ? -11.249 -10.160 -4.812 1.00 94.62 205 GLY A N 1
ATOM 1539 C CA . GLY A 1 205 ? -11.505 -9.842 -6.216 1.00 94.62 205 GLY A CA 1
ATOM 1540 C C . GLY A 1 205 ? -12.819 -9.086 -6.400 1.00 94.62 205 GLY A C 1
ATOM 1541 O O . GLY A 1 205 ? -13.860 -9.538 -5.922 1.00 94.62 205 GLY A O 1
ATOM 1542 N N . GLU A 1 206 ? -12.777 -7.975 -7.129 1.00 93.25 206 GLU A N 1
ATOM 1543 C CA . GLU A 1 206 ? -13.948 -7.235 -7.609 1.00 93.25 206 GLU A CA 1
ATOM 1544 C C . GLU A 1 206 ? -14.104 -7.386 -9.130 1.00 93.25 206 GLU A C 1
ATOM 1546 O O . GLU A 1 206 ? -13.139 -7.680 -9.845 1.00 93.25 206 GLU A O 1
ATOM 1551 N N . GLN A 1 207 ? -15.333 -7.195 -9.617 1.00 80.94 207 GLN A N 1
ATOM 1552 C CA . GLN A 1 207 ? -15.663 -7.206 -11.049 1.00 80.94 207 GLN A CA 1
ATOM 1553 C C . GLN A 1 207 ? -15.626 -5.787 -11.647 1.00 80.94 207 GLN A C 1
ATOM 1555 O O . GLN A 1 207 ? -15.663 -4.795 -10.877 1.00 80.94 207 GLN A O 1
#

Sequence (207 aa):
MSDRAAFDHLIPWVDDLDGAMRAYDACGLTTQGALTMPGFRNAAWGVDDERYVELATVDDAHATAARFRAAGREVDVVEVRFEEENVGFVEVFVRDAPAYFPFFITYDPPRHEIGRMRAEARAAAGISSAGRPDLVALLIGSVDPEGEARVFAEFVGCPARDSVVALPGAEVRFAEGFALGLSGIAVRGAPVARATNIAGMTVIGEQ

Secondary structure (DSSP, 8-state):
-----B--B-----S-HHHHHHHHHHTT--EEEEEEETTEEEEEE-SSSS-BSS--B-S-HHHHHHHHHHTT--EEEEEEEETTTTEEEEEEEETTS-TTSPPEEEEES-HHHHHHHHHHHHHHTT---TT--EEEEEEEE-SSHHHHHHHHHHHHTPPEETTEE--TTSEEEEETTSPBEEEEEEEESS---S-EEETTEEEEEE-